Protein AF-A0A915EQR1-F1 (afdb_monomer_lite)

Structure (mmCIF, N/CA/C/O backbone):
data_AF-A0A915EQR1-F1
#
_entry.id   AF-A0A915EQR1-F1
#
loop_
_atom_site.group_PDB
_atom_site.id
_atom_site.type_symbol
_atom_site.label_atom_id
_atom_site.label_alt_id
_atom_site.label_comp_id
_atom_site.label_asym_id
_atom_site.label_entity_id
_atom_site.label_seq_id
_atom_site.pdbx_PDB_ins_code
_atom_site.Cartn_x
_atom_site.Cartn_y
_atom_site.Cartn_z
_atom_site.occupancy
_atom_site.B_iso_or_equiv
_atom_site.auth_seq_id
_atom_site.auth_comp_id
_atom_site.auth_asym_id
_atom_site.auth_atom_id
_atom_site.pdbx_PDB_model_num
ATOM 1 N N . MET A 1 1 ? -19.441 -6.360 68.455 1.00 36.41 1 MET A N 1
ATOM 2 C CA . MET A 1 1 ? -18.256 -6.987 69.074 1.00 36.41 1 MET A CA 1
ATOM 3 C C . MET A 1 1 ? -17.049 -6.578 68.261 1.00 36.41 1 MET A C 1
ATOM 5 O O . MET A 1 1 ? -16.511 -7.370 67.502 1.00 36.41 1 MET A O 1
ATOM 9 N N . ASP A 1 2 ? -16.814 -5.284 68.118 1.00 29.92 2 ASP A N 1
ATOM 10 C CA . ASP A 1 2 ? -16.492 -4.246 69.119 1.00 29.92 2 ASP A CA 1
ATOM 11 C C . ASP A 1 2 ? -14.968 -4.092 69.104 1.00 29.92 2 ASP A C 1
ATOM 13 O O . ASP A 1 2 ? -14.251 -5.058 69.333 1.00 29.92 2 ASP A O 1
ATOM 17 N N . ASP A 1 3 ? -14.439 -3.022 68.522 1.00 27.53 3 ASP A N 1
ATOM 18 C CA . ASP A 1 3 ? -14.431 -1.641 69.026 1.00 27.53 3 ASP A CA 1
ATOM 19 C C . ASP A 1 3 ? -13.160 -1.418 69.848 1.00 27.53 3 ASP A C 1
ATOM 21 O O . ASP A 1 3 ? -12.889 -2.155 70.788 1.00 27.53 3 ASP A O 1
ATOM 25 N N . PHE A 1 4 ? -12.372 -0.422 69.451 1.00 31.67 4 PHE A N 1
ATOM 26 C CA . PHE A 1 4 ? -11.750 0.516 70.381 1.00 31.67 4 PHE A CA 1
ATOM 27 C C . PHE A 1 4 ? -11.342 1.767 69.601 1.00 31.67 4 PHE A C 1
ATOM 29 O O . PHE A 1 4 ? -10.232 1.921 69.092 1.00 31.67 4 PHE A O 1
ATOM 36 N N . SER A 1 5 ? -12.319 2.665 69.514 1.00 30.44 5 SER A N 1
ATOM 37 C CA . SER A 1 5 ? -12.156 4.118 69.532 1.00 30.44 5 SER A CA 1
ATOM 38 C C . SER A 1 5 ? -11.189 4.611 70.619 1.00 30.44 5 SER A C 1
ATOM 40 O O . SER A 1 5 ? -11.134 3.977 71.666 1.00 30.44 5 SER A O 1
ATOM 42 N N . VAL A 1 6 ? -10.555 5.776 70.413 1.00 30.62 6 VAL A N 1
ATOM 43 C CA . VAL A 1 6 ? -10.638 7.025 71.229 1.00 30.62 6 VAL A CA 1
ATOM 44 C C . VAL A 1 6 ? -9.968 8.123 70.367 1.00 30.62 6 VAL A C 1
ATOM 46 O O . VAL A 1 6 ? -8.793 8.000 70.044 1.00 30.62 6 VAL A O 1
ATOM 49 N N . SER A 1 7 ? -10.673 9.055 69.713 1.00 30.97 7 SER A N 1
ATOM 50 C CA . SER A 1 7 ? -11.402 10.257 70.185 1.00 30.97 7 SER A CA 1
ATOM 51 C C . SER A 1 7 ? -10.542 11.399 70.745 1.00 30.97 7 SER A C 1
ATOM 53 O O . SER A 1 7 ? -9.904 11.261 71.781 1.00 30.97 7 SER A O 1
ATOM 55 N N . ASN A 1 8 ? -10.594 12.549 70.058 1.00 28.52 8 ASN A N 1
ATOM 56 C CA . ASN A 1 8 ? -10.973 13.888 70.565 1.00 28.52 8 ASN A CA 1
ATOM 57 C C . ASN A 1 8 ? -10.627 14.918 69.467 1.00 28.52 8 ASN A C 1
ATOM 59 O O . ASN A 1 8 ? -9.462 15.148 69.170 1.00 28.52 8 ASN A O 1
ATOM 63 N N . SER A 1 9 ? -11.583 15.352 68.638 1.00 29.75 9 SER A N 1
ATOM 64 C CA . SER A 1 9 ? -12.520 16.472 68.860 1.00 29.75 9 SER A CA 1
ATOM 65 C C . SER A 1 9 ? -11.825 17.823 69.076 1.00 29.75 9 SER A C 1
ATOM 67 O O . SER A 1 9 ? -11.125 17.974 70.067 1.00 29.75 9 SER A O 1
ATOM 69 N N . VAL A 1 10 ? -12.088 18.815 68.217 1.00 28.33 10 VAL A N 1
ATOM 70 C CA . VAL A 1 10 ? -12.973 19.965 68.507 1.00 28.33 10 VAL A CA 1
ATOM 71 C C . VAL A 1 10 ? -13.281 20.711 67.193 1.00 28.33 10 VAL A C 1
ATOM 73 O O . VAL A 1 10 ? -12.428 20.887 66.330 1.00 28.33 10 VAL A O 1
ATOM 76 N N . LEU A 1 11 ? -14.558 21.079 67.068 1.00 30.11 11 LEU A N 1
ATOM 77 C CA . LEU A 1 11 ? -15.239 21.823 66.007 1.00 30.11 11 LEU A CA 1
ATOM 78 C C . LEU A 1 11 ? -14.697 23.244 65.780 1.00 30.11 11 LEU A C 1
ATOM 80 O O . LEU A 1 11 ? -14.219 23.860 66.724 1.00 30.11 11 LEU A O 1
ATOM 84 N N . LEU A 1 12 ? -14.950 23.806 64.587 1.00 28.22 12 LEU A N 1
ATOM 85 C CA . LEU A 1 12 ? -15.727 25.052 64.417 1.00 28.22 12 LEU A CA 1
ATOM 86 C C . LEU A 1 12 ? -15.996 25.363 62.926 1.00 28.22 12 LEU A C 1
ATOM 88 O O . LEU A 1 12 ? -15.103 25.691 62.157 1.00 28.22 12 LEU A O 1
ATOM 92 N N . SER A 1 13 ? -17.274 25.216 62.565 1.00 29.47 13 SER A N 1
ATOM 93 C CA . SER A 1 13 ? -18.107 26.033 61.662 1.00 29.47 13 SER A CA 1
ATOM 94 C C . SER A 1 13 ? -17.469 27.013 60.654 1.00 29.47 13 SER A C 1
ATOM 96 O O . SER A 1 13 ? -16.813 27.972 61.057 1.00 29.47 13 SER A O 1
ATOM 98 N N . SER A 1 14 ? -17.895 26.924 59.385 1.00 29.73 14 SER A N 1
ATOM 99 C CA . SER A 1 14 ? -18.797 27.903 58.722 1.00 29.73 14 SER A CA 1
ATOM 100 C C . SER A 1 14 ? -18.560 28.014 57.208 1.00 29.73 14 SER A C 1
ATOM 102 O O . SER A 1 14 ? -17.453 28.284 56.764 1.00 29.73 14 SER A O 1
ATOM 104 N N . ASN A 1 15 ? -19.652 27.836 56.455 1.00 31.42 15 ASN A N 1
ATOM 105 C CA . ASN A 1 15 ? -20.057 28.489 55.200 1.00 31.42 15 ASN A CA 1
ATOM 106 C C . ASN A 1 15 ? -18.996 29.201 54.336 1.00 31.42 15 ASN A C 1
ATOM 108 O O . ASN A 1 15 ? -18.436 30.211 54.750 1.00 31.42 15 ASN A O 1
ATOM 112 N N . ASN A 1 16 ? -18.926 28.833 53.050 1.00 32.88 16 ASN A N 1
ATOM 113 C CA . ASN A 1 16 ? -19.427 29.724 51.991 1.00 32.88 16 ASN A CA 1
ATOM 114 C C . ASN A 1 16 ? -19.437 29.057 50.608 1.00 32.88 16 ASN A C 1
ATOM 116 O O . ASN A 1 16 ? -18.402 28.706 50.049 1.00 32.88 16 ASN A O 1
ATOM 120 N N . SER A 1 17 ? -20.636 28.971 50.031 1.00 36.03 17 SER A N 1
ATOM 121 C CA . SER A 1 17 ? -20.846 28.932 48.589 1.00 36.03 17 SER A CA 1
ATOM 122 C C . SER A 1 17 ? -20.604 30.326 48.007 1.00 36.03 17 SER A C 1
ATOM 124 O O . SER A 1 17 ? -21.297 31.268 48.388 1.00 36.03 17 SER A O 1
ATOM 126 N N . LEU A 1 18 ? -19.691 30.455 47.051 1.00 33.12 18 LEU A N 1
ATOM 127 C CA . LEU A 1 18 ? -19.602 31.597 46.135 1.00 33.12 18 LEU A CA 1
ATOM 128 C C . LEU A 1 18 ? -19.255 31.001 44.763 1.00 33.12 18 LEU A C 1
ATOM 130 O O . LEU A 1 18 ? -18.175 30.453 44.577 1.00 33.12 18 LEU A O 1
ATOM 134 N N . ASN A 1 19 ? -20.227 30.831 43.863 1.00 33.69 19 ASN A N 1
ATOM 135 C CA . ASN A 1 19 ? -20.593 31.837 42.862 1.00 33.69 19 ASN A CA 1
ATOM 136 C C . ASN A 1 19 ? -19.385 32.653 42.398 1.00 33.69 19 ASN A C 1
ATOM 138 O O . ASN A 1 19 ? -19.058 33.659 43.013 1.00 33.69 19 ASN A O 1
ATOM 142 N N . ASN A 1 20 ? -18.799 32.264 41.268 1.00 34.31 20 ASN A N 1
ATOM 143 C CA . ASN A 1 20 ? -18.138 33.218 40.389 1.00 34.31 20 ASN A CA 1
ATOM 144 C C . ASN A 1 20 ? -18.746 33.084 38.997 1.00 34.31 20 ASN A C 1
ATOM 146 O O . ASN A 1 20 ? -18.359 32.251 38.181 1.00 34.31 20 ASN A O 1
ATOM 150 N N . SER A 1 21 ? -19.756 33.925 38.782 1.00 36.41 21 SER A N 1
ATOM 151 C CA . SER A 1 21 ? -20.166 34.405 37.475 1.00 36.41 21 SER A CA 1
ATOM 152 C C . SER A 1 21 ? -18.936 34.872 36.707 1.00 36.41 21 SER A C 1
ATOM 154 O O . SER A 1 21 ? -18.170 35.707 37.194 1.00 36.41 21 SER A O 1
ATOM 156 N N . VAL A 1 22 ? -18.762 34.342 35.505 1.00 36.16 22 VAL A N 1
ATOM 157 C CA . VAL A 1 22 ? -17.751 34.806 34.562 1.00 36.16 22 VAL A CA 1
ATOM 158 C C . VAL A 1 22 ? -18.099 36.250 34.193 1.00 36.16 22 VAL A C 1
ATOM 160 O O . VAL A 1 22 ? -19.066 36.498 33.478 1.00 36.16 22 VAL A O 1
ATOM 163 N N . ASN A 1 23 ? -17.341 37.212 34.723 1.00 34.00 23 ASN A N 1
ATOM 164 C CA . ASN A 1 23 ? -17.371 38.593 34.255 1.00 34.00 23 ASN A CA 1
ATOM 165 C C . ASN A 1 23 ? -16.789 38.618 32.836 1.00 34.00 23 ASN A C 1
ATOM 167 O O . ASN A 1 23 ? -15.584 38.474 32.644 1.00 34.00 23 ASN A O 1
ATOM 171 N N . SER A 1 24 ? -17.654 38.790 31.840 1.00 47.22 24 SER A N 1
ATOM 172 C CA . SER A 1 24 ? -17.317 38.858 30.415 1.00 47.22 24 SER A CA 1
ATOM 173 C C . SER A 1 24 ? -16.862 40.255 29.970 1.00 47.22 24 SER A C 1
ATOM 175 O O . SER A 1 24 ? -17.250 40.728 28.902 1.00 47.22 24 SER A O 1
ATOM 177 N N . SER A 1 25 ? -16.071 40.963 30.772 1.00 46.84 25 SER A N 1
ATOM 178 C CA . SER A 1 25 ? -15.564 42.281 30.383 1.00 46.84 25 SER A CA 1
ATOM 179 C C . SER A 1 25 ? -14.252 42.586 31.092 1.00 46.84 25 SER A C 1
ATOM 181 O O . SER A 1 25 ? -14.231 42.599 32.320 1.00 46.84 25 SER A O 1
ATOM 183 N N . LEU A 1 26 ? -13.219 42.892 30.294 1.00 44.31 26 LEU A N 1
ATOM 184 C CA . LEU A 1 26 ? -11.818 43.190 30.645 1.00 44.31 26 LEU A CA 1
ATOM 185 C C . LEU A 1 26 ? -10.857 41.989 30.615 1.00 44.31 26 LEU A C 1
ATOM 187 O O . LEU A 1 26 ? -10.116 41.737 31.558 1.00 44.31 26 LEU A O 1
ATOM 191 N N . LEU A 1 27 ? -10.786 41.315 29.468 1.00 44.03 27 LEU A N 1
ATOM 192 C CA . LEU A 1 27 ? -9.489 40.875 28.956 1.00 44.03 27 LEU A CA 1
ATOM 193 C C . LEU A 1 27 ? -9.055 41.949 27.959 1.00 44.03 27 LEU A C 1
ATOM 195 O O . LEU A 1 27 ? -9.617 42.046 26.870 1.00 44.03 27 LEU A O 1
ATOM 199 N N . ALA A 1 28 ? -8.130 42.819 28.370 1.00 47.94 28 ALA A N 1
ATOM 200 C CA . ALA A 1 28 ? -7.379 43.618 27.411 1.00 47.94 28 ALA A CA 1
ATOM 201 C C . ALA A 1 28 ? -6.754 42.632 26.419 1.00 47.94 28 ALA A C 1
ATOM 203 O O . ALA A 1 28 ? -6.163 41.639 26.851 1.00 47.94 28 ALA A O 1
ATOM 204 N N . SER A 1 29 ? -6.982 42.842 25.125 1.00 55.53 29 SER A N 1
ATOM 205 C CA . SER A 1 29 ? -6.511 41.916 24.111 1.00 55.53 29 SER A CA 1
ATOM 206 C C . SER A 1 29 ? -4.986 41.879 24.174 1.00 55.53 29 SER A C 1
ATOM 208 O O . SER A 1 29 ? -4.311 42.908 24.112 1.00 55.53 29 SER A O 1
ATOM 210 N N . ASP A 1 30 ? -4.445 40.699 24.467 1.00 66.00 30 ASP A N 1
ATOM 211 C CA . ASP A 1 30 ? -3.006 40.508 24.522 1.00 66.00 30 ASP A CA 1
ATOM 212 C C . ASP A 1 30 ? -2.496 40.661 23.081 1.00 66.00 30 ASP A C 1
ATOM 214 O O . ASP A 1 30 ? -2.891 39.871 22.218 1.00 66.00 30 ASP A O 1
ATOM 218 N N . PRO A 1 31 ? -1.649 41.661 22.780 1.00 58.91 31 PRO A N 1
ATOM 219 C CA . PRO A 1 31 ? -1.183 41.907 21.421 1.00 58.91 31 PRO A CA 1
ATOM 220 C C . PRO A 1 31 ? -0.419 40.710 20.838 1.00 58.91 31 PRO A C 1
ATOM 222 O O . PRO A 1 31 ? -0.330 40.586 19.619 1.00 58.91 31 PRO A O 1
ATOM 225 N N . VAL A 1 32 ? 0.092 39.798 21.674 1.00 55.47 32 VAL A N 1
ATOM 226 C CA . VAL A 1 32 ? 0.673 38.524 21.233 1.00 55.47 32 VAL A CA 1
ATOM 227 C C . VAL A 1 32 ? -0.419 37.542 20.802 1.00 55.47 32 VAL A C 1
ATOM 229 O O . VAL A 1 32 ? -0.272 36.879 19.778 1.00 55.47 32 VAL A O 1
ATOM 232 N N . VAL A 1 33 ? -1.537 37.473 21.530 1.00 55.28 33 VAL A N 1
ATOM 233 C CA . VAL A 1 33 ? -2.691 36.627 21.178 1.00 55.28 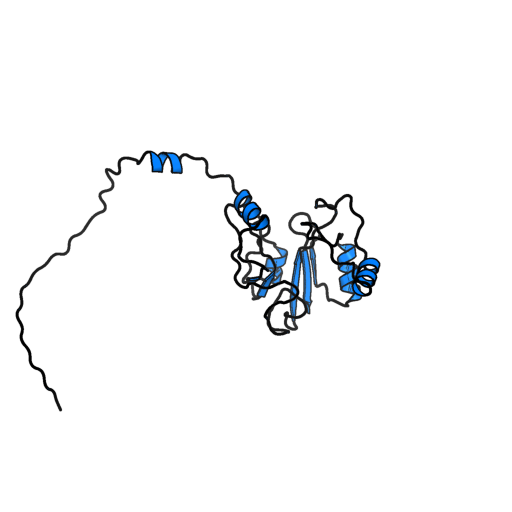33 VAL A CA 1
ATOM 234 C C . VAL A 1 33 ? -3.377 37.147 19.917 1.00 55.28 33 VAL A C 1
ATOM 236 O O . VAL A 1 33 ? -3.685 36.354 19.031 1.00 55.28 33 VAL A O 1
ATOM 239 N N . ASP A 1 34 ? -3.539 38.462 19.782 1.00 57.03 34 ASP A N 1
ATOM 240 C CA . ASP A 1 34 ? -4.095 39.087 18.578 1.00 57.03 34 ASP A CA 1
ATOM 241 C C . ASP A 1 34 ? -3.177 38.888 17.363 1.00 57.03 34 ASP A C 1
ATOM 243 O O . ASP A 1 34 ? -3.656 38.633 16.258 1.00 57.03 34 ASP A O 1
ATOM 247 N N . LEU A 1 35 ? -1.852 38.936 17.548 1.00 52.44 35 LEU A N 1
ATOM 248 C CA . LEU A 1 35 ? -0.888 38.646 16.485 1.00 52.44 35 LEU A CA 1
ATOM 249 C C . LEU A 1 35 ? -0.943 37.170 16.060 1.00 52.44 35 LEU A C 1
ATOM 251 O O . LEU A 1 35 ? -0.984 36.882 14.868 1.00 52.44 35 LEU A O 1
ATOM 255 N N . ILE A 1 36 ? -1.025 36.232 17.007 1.00 54.81 36 ILE A N 1
ATOM 256 C CA . ILE A 1 36 ? -1.171 34.796 16.711 1.00 54.81 36 ILE A CA 1
ATOM 257 C C . ILE A 1 36 ? -2.505 34.519 15.999 1.00 54.81 36 ILE A C 1
ATOM 259 O O . ILE A 1 36 ? -2.533 33.786 15.012 1.00 54.81 36 ILE A O 1
ATOM 263 N N . MET A 1 37 ? -3.601 35.140 16.439 1.00 54.66 37 MET A N 1
ATOM 264 C CA . MET A 1 37 ? -4.936 34.969 15.847 1.00 54.66 37 MET A CA 1
ATOM 265 C C . MET A 1 37 ? -5.123 35.712 14.512 1.00 54.66 37 MET A C 1
ATOM 267 O O . MET A 1 37 ? -6.022 35.357 13.751 1.00 54.66 37 MET A O 1
ATOM 271 N N . SER A 1 38 ? -4.293 36.720 14.215 1.00 52.22 38 SER A N 1
ATOM 272 C CA . SER A 1 38 ? -4.314 37.476 12.950 1.00 52.22 38 SER A CA 1
ATOM 273 C C . SER A 1 38 ? -3.362 36.935 11.885 1.00 52.22 38 SER A C 1
ATOM 275 O O . SER A 1 38 ? -3.491 37.309 10.716 1.00 52.22 38 SER A O 1
ATOM 277 N N . THR A 1 39 ? -2.444 36.026 12.237 1.00 51.38 39 THR A N 1
ATOM 278 C CA . THR A 1 39 ? -1.711 35.271 11.215 1.00 51.38 39 THR A CA 1
ATOM 279 C C . THR A 1 39 ? -2.696 34.413 10.413 1.00 51.38 39 THR A C 1
ATOM 281 O O . THR A 1 39 ? -3.486 33.674 11.009 1.00 51.38 39 THR A O 1
ATOM 284 N N . PRO A 1 40 ? -2.696 34.488 9.067 1.00 57.66 40 PRO A N 1
ATOM 285 C CA . PRO A 1 40 ? -3.494 33.580 8.260 1.00 57.66 40 PRO A CA 1
ATOM 286 C C . PRO A 1 40 ? -3.106 32.155 8.637 1.00 57.66 40 PRO A C 1
ATOM 288 O O . PRO A 1 40 ? -1.935 31.786 8.522 1.00 57.66 40 PRO A O 1
ATOM 291 N N . LYS A 1 41 ? -4.075 31.357 9.102 1.00 57.66 41 LYS A N 1
ATOM 292 C CA . LYS A 1 41 ? -3.836 29.926 9.268 1.00 57.66 41 LYS A CA 1
ATOM 293 C C . LYS A 1 41 ? -3.339 29.409 7.916 1.00 57.66 41 LYS A C 1
ATOM 295 O O . LYS A 1 41 ? -3.986 29.701 6.907 1.00 57.66 41 LYS A O 1
ATOM 300 N N . PRO A 1 42 ? -2.198 28.709 7.861 1.00 63.72 42 PRO A N 1
ATOM 301 C CA . PRO A 1 42 ? -1.750 28.103 6.616 1.00 63.72 42 PRO A CA 1
ATOM 302 C C . PRO A 1 42 ? -2.895 27.283 6.008 1.00 63.72 42 PRO A C 1
ATOM 304 O O . PRO A 1 42 ? -3.613 26.576 6.719 1.00 63.72 42 PRO A O 1
ATOM 307 N N . ASN A 1 43 ? -3.099 27.429 4.698 1.00 78.44 43 ASN A N 1
ATOM 308 C CA . ASN A 1 43 ? -4.104 26.673 3.957 1.00 78.44 43 ASN A CA 1
ATOM 309 C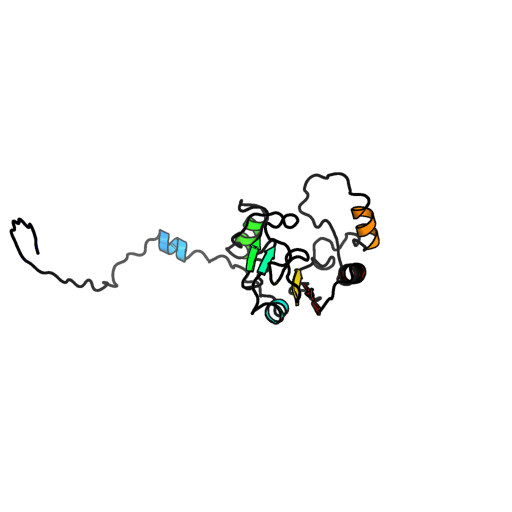 C . ASN A 1 43 ? -3.651 25.213 3.865 1.00 78.44 43 ASN A C 1
ATOM 311 O O . ASN A 1 43 ? -2.984 24.822 2.909 1.00 78.44 43 ASN A O 1
ATOM 315 N N . TYR A 1 44 ? -3.977 24.423 4.882 1.00 84.88 44 TYR A N 1
ATOM 316 C CA . TYR A 1 44 ? -3.730 22.990 4.876 1.00 84.88 44 TYR A CA 1
ATOM 317 C C . TYR A 1 44 ? -4.668 22.286 3.893 1.00 84.88 44 TYR A C 1
ATOM 319 O O . TYR A 1 44 ? -5.859 22.592 3.815 1.00 84.88 44 TYR A O 1
ATOM 327 N N . ILE A 1 45 ? -4.124 21.323 3.156 1.00 85.31 45 ILE A N 1
ATOM 328 C CA . ILE A 1 45 ? -4.876 20.461 2.250 1.00 85.31 45 ILE A CA 1
ATOM 329 C C . ILE A 1 45 ? -5.524 19.350 3.074 1.00 85.31 45 ILE A C 1
ATOM 331 O O . ILE A 1 45 ? -4.856 18.666 3.848 1.00 85.31 45 ILE A O 1
ATOM 335 N N . ILE A 1 46 ? -6.826 19.153 2.876 1.00 86.06 46 ILE A N 1
ATOM 336 C CA . ILE A 1 46 ? -7.558 17.994 3.389 1.00 86.06 46 ILE A CA 1
ATOM 337 C C . ILE A 1 46 ? -7.751 17.035 2.217 1.00 86.06 46 ILE A C 1
ATOM 339 O O . ILE A 1 46 ? -8.404 17.378 1.232 1.00 86.06 46 ILE A O 1
ATOM 343 N N . TYR A 1 47 ? -7.162 15.846 2.316 1.00 88.31 47 TYR A N 1
ATOM 344 C CA . TYR A 1 47 ? -7.283 14.805 1.300 1.00 88.31 47 TYR A CA 1
ATOM 345 C C . TYR A 1 47 ? -8.525 13.950 1.547 1.00 88.31 47 TYR A C 1
ATOM 347 O O . TYR A 1 47 ? -8.841 13.619 2.689 1.00 88.31 47 TYR A O 1
ATOM 355 N N . ASN A 1 48 ? -9.212 13.571 0.469 1.00 90.44 48 ASN A N 1
ATOM 356 C CA . ASN A 1 48 ? -10.363 12.674 0.546 1.00 90.44 48 ASN A CA 1
ATOM 357 C C . ASN A 1 48 ? -9.930 11.244 0.903 1.00 90.44 48 ASN A C 1
ATOM 359 O O . ASN A 1 48 ? -8.839 10.795 0.539 1.00 90.44 48 ASN A O 1
ATOM 363 N N . GLU A 1 49 ? -10.818 10.513 1.569 1.00 92.88 49 GLU A N 1
ATOM 364 C CA . GLU A 1 49 ? -10.650 9.090 1.871 1.00 92.88 49 GLU A CA 1
ATOM 365 C C . GLU A 1 49 ? -11.095 8.213 0.685 1.00 92.88 49 GLU A C 1
ATOM 367 O O . GLU A 1 49 ? -11.805 8.661 -0.222 1.00 92.88 49 GLU A O 1
ATOM 372 N N . SER A 1 50 ? -10.621 6.962 0.634 1.00 92.31 50 SER A N 1
ATOM 373 C CA . SER A 1 50 ? -10.932 6.054 -0.479 1.00 92.31 50 SER A CA 1
ATOM 374 C C . SER A 1 50 ? -12.353 5.512 -0.349 1.00 92.31 50 SER A C 1
ATOM 376 O O . SER A 1 50 ? -12.633 4.708 0.537 1.00 92.31 50 SER A O 1
ATOM 378 N N . LYS A 1 51 ? -13.237 5.857 -1.291 1.00 93.38 51 LYS A N 1
ATOM 379 C CA . LYS A 1 51 ? -14.589 5.272 -1.351 1.00 93.38 51 LYS A CA 1
ATOM 380 C C . LYS A 1 51 ? -14.554 3.748 -1.467 1.00 93.38 51 LYS A C 1
ATOM 382 O O . LYS A 1 51 ? -15.376 3.083 -0.846 1.00 93.38 51 LYS A O 1
ATOM 387 N N . LEU A 1 52 ? -13.616 3.206 -2.247 1.00 93.69 52 LEU A N 1
ATOM 388 C CA . LEU A 1 52 ? -13.470 1.762 -2.404 1.00 93.69 52 LEU A CA 1
ATOM 389 C C . LEU A 1 52 ? -12.997 1.101 -1.103 1.00 93.69 52 LEU A C 1
ATOM 391 O O . LEU A 1 52 ? -13.507 0.041 -0.748 1.00 93.69 52 LEU A O 1
ATOM 395 N N . ALA A 1 53 ? -12.069 1.726 -0.370 1.00 93.62 53 ALA A N 1
ATOM 396 C CA . ALA A 1 53 ? -11.641 1.194 0.921 1.00 93.62 53 ALA A CA 1
ATOM 397 C C . ALA A 1 53 ? -12.808 1.163 1.919 1.00 93.62 53 ALA A C 1
ATOM 399 O O . ALA A 1 53 ? -13.048 0.121 2.519 1.00 93.62 53 ALA A O 1
ATOM 400 N N . HIS A 1 54 ? -13.604 2.234 2.012 1.00 95.19 54 HIS A N 1
ATOM 401 C CA . HIS A 1 54 ? -14.800 2.254 2.865 1.00 95.19 54 HIS A CA 1
ATOM 402 C C . HIS A 1 54 ? -15.813 1.164 2.494 1.00 95.19 54 HIS A C 1
ATOM 404 O O . HIS A 1 54 ? -16.313 0.447 3.359 1.00 95.19 54 HIS A O 1
ATOM 410 N N . GLN A 1 55 ? -16.062 0.961 1.194 1.00 95.06 55 GLN A N 1
ATOM 411 C CA . GLN A 1 55 ? -16.964 -0.093 0.714 1.00 95.06 55 GLN A CA 1
ATOM 412 C C . GLN A 1 55 ? -16.551 -1.499 1.168 1.00 95.06 55 GLN A C 1
ATOM 414 O O . GLN A 1 55 ? -17.419 -2.350 1.363 1.00 95.06 55 GLN A O 1
ATOM 419 N N . LEU A 1 56 ? -15.249 -1.753 1.300 1.00 94.56 56 LEU A N 1
ATOM 420 C CA . LEU A 1 56 ? -14.715 -3.079 1.598 1.00 94.56 56 LEU A CA 1
ATOM 421 C C . LEU A 1 56 ? -14.374 -3.275 3.083 1.00 94.56 56 LEU A C 1
ATOM 423 O O . LEU A 1 56 ? -14.481 -4.398 3.574 1.00 94.56 56 LEU A O 1
ATOM 427 N N . LEU A 1 57 ? -13.957 -2.218 3.790 1.00 95.75 57 LEU A N 1
ATOM 428 C CA . LEU A 1 57 ? -13.201 -2.337 5.043 1.00 95.75 57 LEU A CA 1
ATOM 429 C C . LEU A 1 57 ? -13.842 -1.654 6.264 1.00 95.75 57 LEU A C 1
ATOM 431 O O . LEU A 1 57 ? -13.388 -1.916 7.373 1.00 95.75 57 LEU A O 1
ATOM 435 N N . ASP A 1 58 ? -14.902 -0.846 6.117 1.00 95.31 58 ASP A N 1
ATOM 436 C CA . ASP A 1 58 ? -15.477 -0.044 7.225 1.00 95.31 58 ASP A CA 1
ATOM 437 C C . ASP A 1 58 ? -15.881 -0.854 8.467 1.00 95.31 58 ASP A C 1
ATOM 439 O O . ASP A 1 58 ? -15.827 -0.360 9.591 1.00 95.31 58 ASP A O 1
ATOM 443 N N . ASN A 1 59 ? -16.291 -2.108 8.272 1.00 93.81 59 ASN A N 1
ATOM 444 C CA . ASN A 1 59 ? -16.750 -2.985 9.353 1.00 93.81 59 ASN A CA 1
ATOM 445 C C . ASN A 1 59 ? -15.669 -3.964 9.838 1.00 93.81 59 ASN A C 1
ATOM 447 O O . ASN A 1 59 ? -15.982 -4.912 10.560 1.00 93.81 59 ASN A O 1
ATOM 451 N N . LEU A 1 60 ? -14.421 -3.774 9.409 1.00 94.31 60 LEU A N 1
ATOM 452 C CA . LEU A 1 60 ? -13.291 -4.646 9.710 1.00 94.31 60 LEU A CA 1
ATOM 453 C C . LEU A 1 60 ? -12.259 -3.931 10.583 1.00 94.31 60 LEU A C 1
ATOM 455 O O . LEU A 1 60 ? -12.289 -2.714 10.766 1.00 94.31 60 LEU A O 1
ATOM 459 N N . THR A 1 61 ? -11.321 -4.710 11.116 1.00 92.44 61 THR A N 1
ATOM 460 C CA . THR A 1 61 ? -10.175 -4.193 11.866 1.00 92.44 61 THR A CA 1
ATOM 461 C C . THR A 1 61 ? -8.875 -4.701 11.270 1.00 92.44 61 THR A C 1
ATOM 463 O O . THR A 1 61 ? -8.766 -5.856 10.861 1.00 92.44 61 THR A O 1
ATOM 466 N N . GLY A 1 62 ? -7.864 -3.848 11.212 1.00 93.12 62 GLY A N 1
ATOM 467 C CA . GLY A 1 62 ? -6.607 -4.241 10.598 1.00 93.12 62 GLY A CA 1
ATOM 468 C C . GLY A 1 62 ? -5.456 -3.356 11.008 1.00 93.12 62 GLY A C 1
ATOM 469 O O . GLY A 1 62 ? -5.472 -2.697 12.051 1.00 93.12 62 GLY A O 1
ATOM 470 N N . ILE A 1 63 ? -4.436 -3.378 10.172 1.00 93.94 63 ILE A N 1
ATOM 471 C CA . ILE A 1 63 ? -3.298 -2.476 10.284 1.00 93.94 63 ILE A CA 1
ATOM 472 C C . ILE A 1 63 ? -3.302 -1.557 9.057 1.00 93.94 63 ILE A C 1
ATOM 474 O O . ILE A 1 63 ? -4.116 -1.743 8.166 1.00 93.94 63 ILE A O 1
ATOM 478 N N . GLU A 1 64 ? -2.468 -0.533 9.022 1.00 94.44 64 GLU A N 1
ATOM 479 C CA . GLU A 1 64 ? -2.190 0.259 7.820 1.00 94.44 64 GLU A CA 1
ATOM 480 C C . GLU A 1 64 ? -0.679 0.447 7.797 1.00 94.44 64 GLU A C 1
ATOM 482 O O . GLU A 1 64 ? -0.117 1.005 8.742 1.00 94.44 64 GLU A O 1
ATOM 487 N N . ILE A 1 65 ? 0.007 -0.082 6.784 1.00 93.12 65 ILE A N 1
ATOM 488 C CA . ILE A 1 65 ? 1.468 0.036 6.712 1.00 93.12 65 ILE A CA 1
ATOM 489 C C . ILE A 1 65 ? 1.837 1.372 6.059 1.00 93.12 65 ILE A C 1
ATOM 491 O O . ILE A 1 65 ? 1.547 1.602 4.887 1.00 93.12 65 ILE A O 1
ATOM 495 N N . GLY A 1 66 ? 2.533 2.233 6.804 1.00 91.69 66 GLY A N 1
ATOM 496 C CA . GLY A 1 66 ? 3.004 3.529 6.318 1.00 91.69 66 GLY A CA 1
ATOM 497 C C . GLY A 1 66 ? 1.879 4.545 6.123 1.00 91.69 66 GLY A C 1
ATOM 498 O O . GLY A 1 66 ? 1.863 5.257 5.114 1.00 91.69 66 GLY A O 1
ATOM 499 N N . ALA A 1 67 ? 0.936 4.618 7.070 1.00 93.25 67 ALA A N 1
ATOM 500 C CA . ALA A 1 67 ? -0.181 5.550 6.988 1.00 93.25 67 ALA A CA 1
ATOM 501 C C . ALA A 1 67 ? 0.301 6.996 6.818 1.00 93.25 67 ALA A C 1
ATOM 503 O O . ALA A 1 67 ? 1.257 7.443 7.457 1.00 93.25 67 ALA A O 1
ATOM 504 N N . SER A 1 68 ? -0.407 7.767 5.992 1.00 90.94 68 SER A N 1
ATOM 505 C CA . SER A 1 68 ? -0.053 9.161 5.713 1.00 90.94 68 SER A CA 1
ATOM 506 C C . SER A 1 68 ? -1.262 10.086 5.757 1.00 90.94 68 SER A C 1
ATOM 508 O O . SER A 1 68 ? -2.342 9.766 5.260 1.00 90.94 68 SER A O 1
ATOM 510 N N . SER A 1 69 ? -1.083 11.288 6.310 1.00 91.12 69 SER A N 1
ATOM 511 C CA . SER A 1 69 ? -2.099 12.343 6.259 1.00 91.12 69 SER A CA 1
ATOM 512 C C . SER A 1 69 ? -2.318 12.874 4.839 1.00 91.12 69 SER A C 1
ATOM 514 O O . SER A 1 69 ? -3.357 13.472 4.573 1.00 91.12 69 SER A O 1
ATOM 516 N N . HIS A 1 70 ? -1.382 12.616 3.914 1.00 87.50 70 HIS A N 1
ATOM 517 C CA . HIS A 1 70 ? -1.526 12.924 2.484 1.00 87.50 70 HIS A CA 1
ATOM 518 C C . HIS A 1 70 ? -2.435 11.946 1.745 1.00 87.50 70 HIS A C 1
ATOM 520 O O . HIS A 1 70 ? -2.870 12.227 0.635 1.00 87.50 70 HIS A O 1
ATOM 526 N N . ASN A 1 71 ? -2.702 10.782 2.334 1.00 88.75 71 ASN A N 1
ATOM 527 C CA . ASN A 1 71 ? -3.483 9.734 1.698 1.00 88.75 71 ASN A CA 1
ATOM 528 C C . ASN A 1 71 ? -4.311 8.955 2.737 1.00 88.75 71 ASN A C 1
ATOM 530 O O . ASN A 1 71 ? -4.168 7.742 2.835 1.00 88.75 71 ASN A O 1
ATOM 534 N N . PRO A 1 72 ? -5.178 9.619 3.522 1.00 91.75 72 PRO A N 1
ATOM 535 C CA . PRO A 1 72 ? -5.865 8.965 4.630 1.00 91.75 72 PRO A CA 1
ATOM 536 C C . PRO A 1 72 ? -6.886 7.934 4.130 1.00 91.75 72 PRO A C 1
ATOM 538 O O . PRO A 1 72 ? -7.566 8.172 3.128 1.00 91.75 72 PRO A O 1
ATOM 541 N N . PHE A 1 73 ? -7.025 6.812 4.839 1.00 92.75 73 PHE A N 1
ATOM 542 C CA . PHE A 1 73 ? -8.141 5.881 4.635 1.00 92.75 73 PHE A CA 1
ATOM 543 C C . PHE A 1 73 ? -9.302 6.076 5.609 1.00 92.75 73 PHE A C 1
ATOM 545 O O . PHE A 1 73 ? -10.418 5.723 5.260 1.00 92.75 73 PHE A O 1
ATOM 552 N N . GLY A 1 74 ? -9.053 6.608 6.810 1.00 92.81 74 GLY A N 1
ATOM 553 C CA . GLY A 1 74 ? -10.112 6.810 7.811 1.00 92.81 74 GLY A CA 1
ATOM 554 C C . GLY A 1 74 ? -10.658 5.522 8.432 1.00 92.81 74 GLY A C 1
ATOM 555 O O . GLY A 1 74 ? -11.709 5.542 9.065 1.00 92.81 74 GLY A O 1
ATOM 556 N N . LEU A 1 75 ? -9.960 4.400 8.249 1.00 94.25 75 LEU A N 1
ATOM 557 C CA . LEU A 1 75 ? -10.398 3.081 8.697 1.00 94.25 75 LEU A CA 1
ATOM 558 C C . LEU A 1 75 ? -9.998 2.803 10.148 1.00 94.25 75 LEU A C 1
ATOM 560 O O . LEU A 1 75 ? -9.108 3.441 10.713 1.00 94.25 75 LEU A O 1
ATOM 564 N N . ASN A 1 76 ? -10.634 1.792 10.741 1.00 95.00 76 ASN A N 1
ATOM 565 C CA . ASN A 1 76 ? -10.243 1.256 12.041 1.00 95.00 76 ASN A CA 1
ATOM 566 C C . ASN A 1 76 ? -8.982 0.383 11.898 1.00 95.00 76 ASN A C 1
ATOM 568 O O . ASN A 1 76 ? -9.059 -0.848 11.796 1.00 95.00 76 ASN A O 1
ATOM 572 N N . ALA A 1 77 ? -7.830 1.049 11.823 1.00 95.00 77 ALA A N 1
ATOM 573 C CA . ALA A 1 77 ? -6.525 0.451 11.572 1.00 95.00 77 ALA A CA 1
ATOM 574 C C . ALA A 1 77 ? -5.487 0.924 12.596 1.00 95.00 77 ALA A C 1
ATOM 576 O O . ALA A 1 77 ? -5.484 2.092 12.986 1.00 95.00 77 ALA A O 1
ATOM 577 N N . LEU A 1 78 ? -4.567 0.040 12.985 1.00 95.06 78 LEU A N 1
ATOM 578 C CA . LEU A 1 78 ? -3.334 0.441 13.671 1.00 95.06 78 LEU A CA 1
ATOM 579 C C . LEU A 1 78 ? -2.270 0.821 12.639 1.00 95.06 78 LEU A C 1
ATOM 581 O O . LEU A 1 78 ? -1.940 0.004 11.778 1.00 95.06 78 LEU A O 1
ATOM 585 N N . ASN A 1 79 ? -1.681 2.012 12.752 1.00 95.69 79 ASN A N 1
ATOM 586 C CA . ASN A 1 79 ? -0.606 2.408 11.843 1.00 95.69 79 ASN A CA 1
ATOM 587 C C . ASN A 1 79 ? 0.710 1.703 12.207 1.00 95.69 79 ASN A C 1
ATOM 589 O O . ASN A 1 79 ? 1.196 1.818 13.340 1.00 95.69 79 ASN A O 1
ATOM 593 N N . VAL A 1 80 ? 1.305 1.020 11.230 1.00 95.12 80 VAL A N 1
ATOM 594 C CA . VAL A 1 80 ? 2.607 0.360 11.340 1.00 95.12 80 VAL A CA 1
ATOM 595 C C . VAL A 1 80 ? 3.620 1.102 10.480 1.00 95.12 80 VAL A C 1
ATOM 597 O O . VAL A 1 80 ? 3.466 1.185 9.265 1.00 95.12 80 VAL A O 1
ATOM 600 N N . ASP A 1 81 ? 4.689 1.597 11.093 1.00 94.06 81 ASP A N 1
ATOM 601 C CA . ASP A 1 81 ? 5.778 2.278 10.387 1.00 94.06 81 ASP A CA 1
ATOM 602 C C . ASP A 1 81 ? 7.129 1.815 10.949 1.00 94.06 81 ASP A C 1
ATOM 604 O O . ASP A 1 81 ? 7.229 1.383 12.098 1.00 94.06 81 ASP A O 1
ATOM 608 N N . TYR A 1 82 ? 8.190 1.898 10.152 1.00 90.88 82 TYR A N 1
ATOM 609 C CA . TYR A 1 82 ? 9.524 1.462 10.556 1.00 90.88 82 TYR A CA 1
ATOM 610 C C . TYR A 1 82 ? 10.169 2.406 11.579 1.00 90.88 82 TYR A C 1
ATOM 612 O O . TYR A 1 82 ? 11.148 2.021 12.218 1.00 90.88 82 TYR A O 1
ATOM 620 N N . THR A 1 83 ? 9.651 3.631 11.738 1.00 90.06 83 THR A N 1
ATOM 621 C CA . THR A 1 83 ? 10.178 4.604 12.701 1.00 90.06 83 THR A CA 1
ATOM 622 C C . THR A 1 83 ? 9.136 5.597 13.225 1.00 90.06 83 THR A C 1
ATOM 624 O O . THR A 1 83 ? 8.323 6.160 12.487 1.00 90.06 83 THR A O 1
ATOM 627 N N . GLU A 1 84 ? 9.214 5.900 14.520 1.00 90.56 84 GLU A N 1
ATOM 628 C CA . GLU A 1 84 ? 8.499 7.027 15.126 1.00 90.56 84 GLU A CA 1
ATOM 629 C C . GLU A 1 84 ? 9.277 8.351 15.047 1.00 90.56 84 GLU A C 1
ATOM 631 O O . GLU A 1 84 ? 8.682 9.407 15.253 1.00 90.56 84 GLU A O 1
ATOM 636 N N . GLU A 1 85 ? 10.542 8.325 14.623 1.00 90.00 85 GLU A N 1
ATOM 637 C CA . GLU A 1 85 ? 11.392 9.514 14.506 1.00 90.00 85 GLU A CA 1
ATOM 638 C C . GLU A 1 85 ? 10.927 10.467 13.398 1.00 90.00 85 GLU A C 1
ATOM 640 O O . GLU A 1 85 ? 10.331 10.055 12.391 1.00 90.00 85 GLU A O 1
ATOM 645 N N . ASP A 1 86 ? 11.228 11.753 13.578 1.00 86.50 86 ASP A N 1
ATOM 646 C CA . ASP A 1 86 ? 10.987 12.778 12.571 1.00 86.50 86 ASP A CA 1
ATOM 647 C C . ASP A 1 86 ? 11.860 12.537 11.341 1.00 86.50 86 ASP A C 1
ATOM 649 O O . ASP A 1 86 ? 13.077 12.373 11.412 1.00 86.50 86 ASP A O 1
ATOM 653 N N . ASN A 1 87 ? 11.222 12.537 10.176 1.00 87.31 87 ASN A N 1
ATOM 654 C CA . ASN A 1 87 ? 11.886 12.343 8.899 1.00 87.31 87 ASN A CA 1
ATOM 655 C C . ASN A 1 87 ? 11.266 13.255 7.835 1.00 87.31 87 ASN A C 1
ATOM 657 O O . ASN A 1 87 ? 10.272 13.951 8.071 1.00 87.31 87 ASN A O 1
ATOM 661 N N . ILE A 1 88 ? 11.848 13.239 6.636 1.00 86.62 88 ILE A N 1
ATOM 662 C CA . ILE A 1 88 ? 11.374 14.056 5.514 1.00 86.62 88 ILE A CA 1
ATOM 663 C C . ILE A 1 88 ? 9.899 13.791 5.169 1.00 86.62 88 ILE A C 1
ATOM 665 O O . ILE A 1 88 ? 9.194 14.705 4.751 1.00 86.62 88 ILE A O 1
ATOM 669 N N . PHE A 1 89 ? 9.399 12.572 5.387 1.00 86.50 89 PHE A N 1
ATOM 670 C CA . PHE A 1 89 ? 8.011 12.215 5.107 1.00 86.50 89 PHE A CA 1
ATOM 671 C C . PHE A 1 89 ? 7.045 12.821 6.130 1.00 86.50 89 PHE A C 1
ATOM 673 O O . PHE A 1 89 ? 6.020 13.371 5.734 1.00 86.50 89 PHE A O 1
ATOM 680 N N . LYS A 1 90 ? 7.378 12.806 7.427 1.00 89.69 90 LYS A N 1
ATOM 681 C CA . LYS A 1 90 ? 6.579 13.476 8.472 1.00 89.69 90 LYS A CA 1
ATOM 682 C C . LYS A 1 90 ? 6.608 14.993 8.333 1.00 89.69 90 LYS A C 1
ATOM 684 O O . LYS A 1 90 ? 5.563 15.632 8.430 1.00 89.69 90 LYS A O 1
ATOM 689 N N . ALA A 1 91 ? 7.772 15.563 8.021 1.00 88.19 91 ALA A N 1
ATOM 690 C CA . ALA A 1 91 ? 7.885 16.987 7.719 1.00 88.19 91 ALA A CA 1
ATOM 691 C C . ALA A 1 91 ? 6.985 17.369 6.531 1.00 88.19 91 ALA A C 1
ATOM 693 O O . ALA A 1 91 ? 6.185 18.296 6.640 1.00 88.19 91 ALA A O 1
ATOM 694 N N . ASN A 1 92 ? 7.023 16.592 5.440 1.00 86.69 92 ASN A N 1
ATOM 695 C CA . ASN A 1 92 ? 6.132 16.790 4.296 1.00 86.69 92 ASN A CA 1
ATOM 696 C C . ASN A 1 92 ? 4.648 16.656 4.680 1.00 86.69 92 ASN A C 1
ATOM 698 O O . ASN A 1 92 ? 3.834 17.467 4.230 1.00 86.69 92 ASN A O 1
ATOM 702 N N . GLN A 1 93 ? 4.281 15.690 5.528 1.00 90.19 93 GLN A N 1
ATOM 703 C CA . GLN A 1 93 ? 2.929 15.562 6.089 1.00 90.19 93 GLN A CA 1
ATOM 704 C C . GLN A 1 93 ? 2.469 16.856 6.770 1.00 90.19 93 GLN A C 1
ATOM 706 O O . GLN A 1 93 ? 1.460 17.441 6.355 1.00 90.19 93 GLN A O 1
ATOM 711 N N . ILE A 1 94 ? 3.260 17.368 7.715 1.00 89.06 94 ILE A N 1
ATOM 712 C CA . ILE A 1 94 ? 2.959 18.593 8.466 1.00 89.06 94 ILE A CA 1
ATOM 713 C C . ILE A 1 94 ? 2.865 19.805 7.536 1.00 89.06 94 ILE A C 1
ATOM 715 O O . ILE A 1 94 ? 1.918 20.582 7.642 1.00 89.06 94 ILE A O 1
ATOM 719 N N . THR A 1 95 ? 3.799 19.958 6.595 1.00 88.25 95 THR A N 1
ATOM 720 C CA . THR A 1 95 ? 3.809 21.096 5.667 1.00 88.25 95 THR A CA 1
ATOM 721 C C . THR A 1 95 ? 2.531 21.178 4.835 1.00 88.25 95 THR A C 1
ATOM 723 O O . THR A 1 95 ? 2.003 22.273 4.661 1.00 88.25 95 THR A O 1
ATOM 726 N N . HIS A 1 96 ? 2.007 20.052 4.341 1.00 84.00 96 HIS A N 1
ATOM 727 C CA . HIS A 1 96 ? 0.839 20.083 3.451 1.00 84.00 96 HIS A CA 1
ATOM 728 C C . HIS A 1 96 ? -0.494 19.972 4.194 1.00 84.00 96 HIS A C 1
ATOM 730 O O . HIS A 1 96 ? -1.487 20.512 3.721 1.00 84.00 96 HIS A O 1
ATOM 736 N N . THR A 1 97 ? -0.545 19.271 5.330 1.00 88.44 97 THR A N 1
ATOM 737 C CA . THR A 1 97 ? -1.817 18.926 6.007 1.00 88.44 97 THR A CA 1
ATOM 738 C C . THR A 1 97 ? -1.925 19.462 7.429 1.00 88.44 97 THR A C 1
ATOM 740 O O . THR A 1 97 ? -2.966 19.321 8.062 1.00 88.44 97 THR A O 1
ATOM 743 N N . GLY A 1 98 ? -0.856 20.059 7.958 1.00 88.38 98 GLY A N 1
ATOM 744 C CA . GLY A 1 98 ? -0.801 20.557 9.333 1.00 88.38 98 GLY A CA 1
ATOM 745 C C . GLY A 1 98 ? -0.655 19.466 10.388 1.00 88.38 98 GLY A C 1
ATOM 746 O O . GLY A 1 98 ? -0.632 19.766 11.578 1.00 88.38 98 GLY A O 1
ATOM 747 N N . THR A 1 99 ? -0.553 18.202 9.978 1.00 91.31 99 THR A N 1
ATOM 748 C CA . THR A 1 99 ? -0.441 17.051 10.874 1.00 91.31 99 THR A CA 1
ATOM 749 C C . THR A 1 99 ? 0.311 15.902 10.201 1.00 91.31 99 THR A C 1
ATOM 751 O O . THR A 1 99 ? 0.660 15.983 9.027 1.00 91.31 99 THR A O 1
ATOM 754 N N . PHE A 1 100 ? 0.559 14.827 10.940 1.00 92.19 100 PHE A N 1
ATOM 755 C CA . PHE A 1 100 ? 1.114 13.571 10.443 1.00 92.19 100 PHE A CA 1
ATOM 756 C C . PHE A 1 100 ? 0.384 12.399 11.100 1.00 92.19 100 PHE A C 1
ATOM 758 O O . PHE A 1 100 ? -0.243 12.551 12.153 1.00 92.19 100 PHE A O 1
ATOM 765 N N . LYS A 1 101 ? 0.444 11.215 10.489 1.00 92.31 101 LYS A N 1
ATOM 766 C CA . LYS A 1 101 ? -0.130 10.012 11.099 1.00 92.31 101 LYS A CA 1
ATOM 767 C C . LYS A 1 101 ? 0.766 9.500 12.219 1.00 92.31 101 LYS A C 1
ATOM 769 O O . LYS A 1 101 ? 1.946 9.218 12.018 1.00 92.31 101 LYS A O 1
ATOM 774 N N . LYS A 1 102 ? 0.181 9.378 13.411 1.00 93.75 102 LYS A N 1
ATOM 775 C CA . LYS A 1 102 ? 0.822 8.743 14.561 1.00 93.75 102 LYS A CA 1
ATOM 776 C C . LYS A 1 102 ? 1.137 7.285 14.220 1.00 93.75 102 LYS A C 1
ATOM 778 O O . LYS A 1 102 ? 0.320 6.619 13.594 1.00 93.75 102 LYS A O 1
ATOM 783 N N . VAL A 1 103 ? 2.304 6.811 14.639 1.00 95.62 103 VAL A N 1
ATOM 784 C CA . VAL A 1 103 ? 2.689 5.398 14.560 1.00 95.62 103 VAL A CA 1
ATOM 785 C C . VAL A 1 103 ? 2.184 4.694 15.817 1.00 95.62 103 VAL A C 1
ATOM 787 O O . VAL A 1 103 ? 2.446 5.160 16.927 1.00 95.62 103 VAL A O 1
ATOM 790 N N . ASP A 1 104 ? 1.443 3.599 15.659 1.00 96.25 104 ASP A N 1
ATOM 791 C CA . ASP A 1 104 ? 0.972 2.792 16.790 1.00 96.25 104 ASP A CA 1
ATOM 792 C C . ASP A 1 104 ? 1.912 1.617 17.067 1.00 96.25 104 ASP A C 1
ATOM 794 O O . ASP A 1 104 ? 2.085 1.221 18.221 1.00 96.25 104 ASP A O 1
ATOM 798 N N . ILE A 1 105 ? 2.537 1.066 16.021 1.00 95.50 105 ILE A N 1
ATOM 799 C CA . ILE A 1 105 ? 3.452 -0.075 16.111 1.00 95.50 105 ILE A CA 1
ATOM 800 C C . ILE A 1 105 ? 4.692 0.195 15.257 1.00 95.50 105 ILE A C 1
ATOM 802 O O . ILE A 1 105 ? 4.591 0.419 14.053 1.00 95.50 105 ILE A O 1
ATOM 806 N N . ILE A 1 106 ? 5.872 0.124 15.876 1.00 96.00 106 ILE A N 1
ATOM 807 C CA . ILE A 1 106 ? 7.150 0.275 15.173 1.00 96.00 106 ILE A CA 1
ATOM 808 C C . ILE A 1 106 ? 7.580 -1.083 14.620 1.00 96.00 106 ILE A C 1
ATOM 810 O O . ILE A 1 106 ? 7.962 -1.980 15.378 1.00 96.00 106 ILE A O 1
ATOM 814 N N . ALA A 1 107 ? 7.520 -1.244 13.302 1.00 93.69 107 ALA A N 1
ATOM 815 C CA . ALA A 1 107 ? 8.008 -2.427 12.609 1.00 93.69 107 ALA A CA 1
ATOM 816 C C . ALA A 1 107 ? 8.256 -2.155 11.124 1.00 93.69 107 ALA A C 1
ATOM 818 O O . ALA A 1 107 ? 7.568 -1.360 10.493 1.00 93.69 107 ALA A O 1
ATOM 819 N N . SER A 1 108 ? 9.210 -2.882 10.545 1.00 88.94 108 SER A N 1
ATOM 820 C CA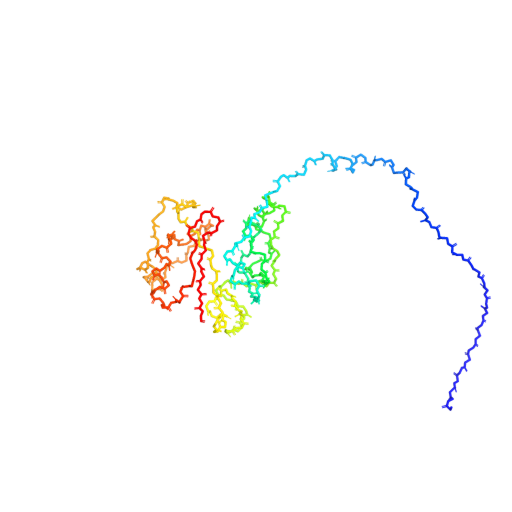 . SER A 1 108 ? 9.373 -2.901 9.093 1.00 88.94 108 SER A CA 1
ATOM 821 C C . SER A 1 108 ? 8.229 -3.680 8.433 1.00 88.94 108 SER A C 1
ATOM 823 O O . SER A 1 108 ? 7.769 -4.690 8.977 1.00 88.94 108 SER A O 1
ATOM 825 N N . GLY A 1 109 ? 7.793 -3.249 7.246 1.00 84.88 109 GLY A N 1
ATOM 826 C CA . GLY A 1 109 ? 6.691 -3.879 6.505 1.00 84.88 109 GLY A CA 1
ATOM 827 C C . GLY A 1 109 ? 6.950 -5.344 6.121 1.00 84.88 109 GLY A C 1
ATOM 828 O O . GLY A 1 109 ? 6.019 -6.138 6.020 1.00 84.88 109 GLY A O 1
ATOM 829 N N . ASP A 1 110 ? 8.216 -5.742 5.987 1.00 83.69 110 ASP A N 1
ATOM 830 C CA . ASP A 1 110 ? 8.640 -7.129 5.747 1.00 83.69 110 ASP A CA 1
ATOM 831 C C . ASP A 1 110 ? 8.766 -7.967 7.037 1.00 83.69 110 ASP A C 1
ATOM 833 O O . ASP A 1 110 ? 8.873 -9.194 6.979 1.00 83.69 110 ASP A O 1
ATOM 837 N N . LYS A 1 111 ? 8.698 -7.334 8.215 1.00 87.81 111 LYS A N 1
ATOM 838 C CA . LYS A 1 111 ? 8.882 -7.970 9.529 1.00 87.81 111 LYS A CA 1
ATOM 839 C C . LYS A 1 111 ? 7.811 -7.539 10.535 1.00 87.81 111 LYS A C 1
ATOM 841 O O . LYS A 1 111 ? 8.105 -7.162 11.669 1.00 87.81 111 LYS A O 1
ATOM 846 N N . LEU A 1 112 ? 6.549 -7.627 10.119 1.00 89.25 112 LEU A N 1
ATOM 847 C CA . LEU A 1 112 ? 5.411 -7.262 10.965 1.00 89.25 112 LEU A CA 1
ATOM 848 C C . LEU A 1 112 ? 5.314 -8.155 12.226 1.00 89.25 112 LEU A C 1
ATOM 850 O O . LEU A 1 112 ? 5.373 -9.384 12.097 1.00 89.25 112 LEU A O 1
ATOM 854 N N . PRO A 1 113 ? 5.071 -7.592 13.426 1.00 91.94 113 PRO A N 1
ATOM 855 C CA . PRO A 1 113 ? 5.101 -8.302 14.708 1.00 91.94 113 PRO A CA 1
ATOM 856 C C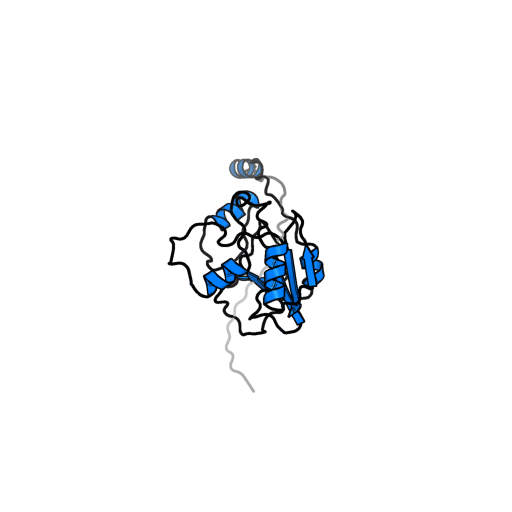 . PRO A 1 113 ? 3.773 -9.007 15.028 1.00 91.94 113 PRO A C 1
ATOM 858 O O . PRO A 1 113 ? 3.370 -9.109 16.184 1.00 91.94 113 PRO A O 1
ATOM 861 N N . PHE A 1 114 ? 3.078 -9.495 14.001 1.00 88.62 114 PHE A N 1
ATOM 862 C CA . PHE A 1 114 ? 1.805 -10.196 14.142 1.00 88.62 114 PHE A CA 1
ATOM 863 C C . PHE A 1 114 ? 1.945 -11.673 13.778 1.00 88.62 114 PHE A C 1
ATOM 865 O O . PHE A 1 114 ? 2.687 -11.997 12.838 1.00 88.62 114 PHE A O 1
ATOM 872 N N . PRO A 1 115 ? 1.214 -12.571 14.462 1.00 84.12 115 PRO A N 1
ATOM 873 C CA . PRO A 1 115 ? 1.053 -13.946 14.015 1.00 84.12 115 PRO A CA 1
ATOM 874 C C . PRO A 1 115 ? 0.479 -14.018 12.596 1.00 84.12 115 PRO A C 1
ATOM 876 O O . PRO A 1 115 ? -0.133 -13.074 12.095 1.00 84.12 115 PRO A O 1
ATOM 879 N N . ASN A 1 116 ? 0.665 -15.159 11.941 1.00 85.06 116 ASN A N 1
ATOM 880 C CA . ASN A 1 116 ? -0.001 -15.402 10.667 1.00 85.06 116 ASN A CA 1
ATOM 881 C C . ASN A 1 116 ? -1.521 -15.450 10.880 1.00 85.06 116 ASN A C 1
ATOM 883 O O . ASN A 1 116 ? -1.978 -15.953 11.909 1.00 85.06 116 ASN A O 1
ATOM 887 N N . CYS A 1 117 ? -2.287 -14.962 9.904 1.00 82.19 117 CYS A N 1
ATOM 888 C CA . CYS A 1 117 ? -3.753 -14.989 9.926 1.00 82.19 117 CYS A CA 1
ATOM 889 C C . CYS A 1 117 ? -4.388 -14.342 11.180 1.00 82.19 117 CYS A C 1
ATOM 891 O O . CYS A 1 117 ? -5.348 -14.879 11.731 1.00 82.19 117 CYS A O 1
ATOM 893 N N . SER A 1 118 ? -3.857 -13.219 11.672 1.00 80.38 118 SER A N 1
ATOM 894 C CA . SER A 1 118 ? -4.373 -12.522 12.861 1.00 80.38 118 SER A CA 1
ATOM 895 C C . SER A 1 118 ? -5.148 -11.232 12.567 1.00 80.38 118 SER A C 1
ATOM 897 O O . SER A 1 118 ? -5.881 -10.775 13.440 1.00 80.38 118 SER A O 1
ATOM 899 N N . GLN A 1 119 ? -5.006 -10.650 11.375 1.00 82.06 119 GLN A N 1
ATOM 900 C CA . GLN A 1 119 ? -5.616 -9.378 10.959 1.00 82.06 119 GLN A CA 1
ATOM 901 C C . GLN A 1 119 ? -6.737 -9.602 9.942 1.00 82.06 119 GLN A C 1
ATOM 903 O O . GLN A 1 119 ? -6.714 -10.602 9.225 1.00 82.06 119 GLN A O 1
ATOM 908 N N . ASP A 1 120 ? -7.705 -8.686 9.851 1.00 51.22 120 ASP A N 1
ATOM 909 C CA . ASP A 1 120 ? -8.732 -8.776 8.804 1.00 51.22 120 ASP A CA 1
ATOM 910 C C . ASP A 1 120 ? -8.244 -8.168 7.478 1.00 51.22 120 ASP A C 1
ATOM 912 O O . ASP A 1 120 ? -8.731 -8.588 6.427 1.00 51.22 120 ASP A O 1
ATOM 916 N N . TYR A 1 121 ? -7.262 -7.246 7.498 1.00 65.31 121 TYR A N 1
ATOM 917 C CA . TYR A 1 121 ? -6.608 -6.756 6.279 1.00 65.31 121 TYR A CA 1
ATOM 918 C C . TYR A 1 121 ? -5.128 -6.310 6.392 1.00 65.31 121 TYR A C 1
ATOM 920 O O . TYR A 1 121 ? -4.642 -6.115 7.506 1.00 65.31 121 TYR A O 1
ATOM 928 N N . GLU A 1 122 ? -4.441 -6.245 5.224 1.00 65.94 122 GLU A N 1
ATOM 929 C CA . GLU A 1 122 ? -3.172 -5.548 4.838 1.00 65.94 122 GLU A CA 1
ATOM 930 C C . GLU A 1 122 ? -2.152 -6.396 4.076 1.00 65.94 122 GLU A C 1
ATOM 932 O O . GLU A 1 122 ? -1.887 -6.137 2.909 1.00 65.94 122 GLU A O 1
ATOM 937 N N . TRP A 1 123 ? -1.530 -7.391 4.719 1.00 81.06 123 TRP A N 1
ATOM 938 C CA . TRP A 1 123 ? -0.428 -8.145 4.112 1.00 81.06 123 TRP A CA 1
ATOM 939 C C . TRP A 1 123 ? -0.676 -9.643 4.147 1.00 81.06 123 TRP A C 1
ATOM 941 O O . TRP A 1 123 ? -1.107 -10.192 5.161 1.00 81.06 123 TRP A O 1
ATOM 951 N N . LEU A 1 124 ? -0.341 -10.320 3.047 1.00 81.50 124 LEU A N 1
ATOM 952 C CA . LEU A 1 124 ? -0.762 -11.696 2.752 1.00 81.50 124 LEU A CA 1
ATOM 953 C C . LEU A 1 124 ? -0.541 -12.686 3.898 1.00 81.50 124 LEU A C 1
ATOM 955 O O . LEU A 1 124 ? -1.353 -13.572 4.131 1.00 81.50 124 LEU A O 1
ATOM 959 N N . ARG A 1 125 ? 0.560 -12.527 4.635 1.00 85.50 125 ARG A N 1
ATOM 960 C CA . ARG A 1 125 ? 0.910 -13.400 5.757 1.00 85.50 125 ARG A CA 1
ATOM 961 C C . ARG A 1 125 ? -0.004 -13.219 6.977 1.00 85.50 125 ARG A C 1
ATOM 963 O O . ARG A 1 125 ? -0.281 -14.190 7.678 1.00 85.50 125 ARG A O 1
ATOM 970 N N . VAL A 1 126 ? -0.397 -11.985 7.292 1.00 81.88 126 VAL A N 1
ATOM 971 C CA . VAL A 1 126 ? -1.099 -11.652 8.547 1.00 81.88 126 VAL A CA 1
ATOM 972 C C . VAL A 1 126 ? -2.612 -11.655 8.388 1.00 81.88 126 VAL A C 1
ATOM 974 O O . VAL A 1 126 ? -3.312 -11.726 9.391 1.00 81.88 126 VAL A O 1
ATOM 977 N N . VAL A 1 127 ? -3.120 -11.610 7.160 1.00 84.31 127 VAL A N 1
ATOM 978 C CA . VAL A 1 127 ? -4.555 -11.563 6.877 1.00 84.31 127 VAL A CA 1
ATOM 979 C C . VAL A 1 127 ? -5.200 -12.940 7.058 1.00 84.31 127 VAL A C 1
ATOM 981 O O . VAL A 1 127 ? -4.660 -13.960 6.633 1.00 84.31 127 VAL A O 1
ATOM 984 N N . LYS A 1 128 ? -6.345 -12.981 7.744 1.00 85.62 128 LYS A N 1
ATOM 985 C CA . LYS A 1 128 ? -7.162 -14.186 7.946 1.00 85.62 128 LYS A CA 1
ATOM 986 C C . LYS A 1 128 ? -7.764 -14.671 6.620 1.00 85.62 128 LYS A C 1
ATOM 988 O O . LYS A 1 128 ? -8.040 -13.847 5.751 1.00 85.62 128 LYS A O 1
ATOM 993 N N . PRO A 1 129 ? -8.092 -15.970 6.493 1.00 86.81 129 PRO A N 1
ATOM 994 C CA . PRO A 1 129 ? -8.973 -16.434 5.424 1.00 86.81 129 PRO A CA 1
ATOM 995 C C . PRO A 1 129 ? -10.283 -15.630 5.401 1.00 86.81 129 PRO A C 1
ATOM 997 O O . PRO A 1 129 ? -10.915 -15.439 6.441 1.00 86.81 129 PRO A O 1
ATOM 1000 N N . GLY A 1 130 ? -10.682 -15.156 4.225 1.00 87.25 130 GLY A N 1
ATOM 1001 C CA . GLY A 1 130 ? -11.814 -14.258 3.995 1.00 87.25 130 GLY A CA 1
ATOM 1002 C C . GLY A 1 130 ? -11.503 -12.765 4.159 1.00 87.25 130 GLY A C 1
ATOM 1003 O O . GLY A 1 130 ? -12.348 -11.942 3.797 1.00 87.25 130 GLY A O 1
ATOM 1004 N N . GLY A 1 131 ? -10.325 -12.416 4.686 1.00 91.06 131 GLY A N 1
ATOM 1005 C CA . GLY A 1 131 ? -9.856 -11.041 4.848 1.00 91.06 131 GLY A CA 1
ATOM 1006 C C . GLY A 1 131 ? -9.313 -10.430 3.555 1.00 91.06 131 GLY A C 1
ATOM 1007 O O . GLY A 1 131 ? -9.259 -11.086 2.511 1.00 91.06 131 GLY A O 1
ATOM 1008 N N . TYR A 1 132 ? -8.904 -9.164 3.624 1.00 94.00 132 TYR A N 1
ATOM 1009 C CA . TYR A 1 132 ? -8.518 -8.375 2.454 1.00 94.00 132 TYR A CA 1
ATOM 1010 C C . TYR A 1 132 ? -7.062 -7.913 2.490 1.00 94.00 132 TYR A C 1
ATOM 1012 O O . TYR A 1 132 ? -6.474 -7.674 3.527 1.00 94.00 132 TYR A O 1
ATOM 1020 N N . VAL A 1 133 ? -6.453 -7.707 1.339 1.00 92.81 133 VAL A N 1
ATOM 1021 C CA . VAL A 1 133 ? -5.224 -6.922 1.215 1.00 92.81 133 VAL A CA 1
ATOM 1022 C C . VAL A 1 133 ? -5.573 -5.744 0.328 1.00 92.81 133 VAL A C 1
ATOM 1024 O O . VAL A 1 133 ? -5.931 -5.947 -0.829 1.00 92.81 133 VAL A O 1
ATOM 1027 N N . PHE A 1 134 ? -5.535 -4.533 0.877 1.00 93.81 134 PHE A N 1
ATOM 1028 C CA . PHE A 1 134 ? -5.839 -3.308 0.147 1.00 93.81 134 PHE A CA 1
ATOM 1029 C C . PHE A 1 134 ? -4.549 -2.518 -0.035 1.00 93.81 134 PHE A C 1
ATOM 1031 O O . PHE A 1 134 ? -3.927 -2.115 0.938 1.00 93.81 134 PHE A O 1
ATOM 1038 N N . ILE A 1 135 ? -4.120 -2.326 -1.277 1.00 91.06 135 ILE A N 1
ATOM 1039 C CA . ILE A 1 135 ? -2.819 -1.732 -1.590 1.00 91.06 135 ILE A CA 1
ATOM 1040 C C . ILE A 1 135 ? -3.038 -0.521 -2.480 1.00 91.06 135 ILE A C 1
ATOM 1042 O O . ILE A 1 135 ? -3.687 -0.634 -3.519 1.00 91.06 135 ILE A O 1
ATOM 1046 N N . VAL A 1 136 ? -2.441 0.614 -2.113 1.00 90.94 136 VAL A N 1
ATOM 1047 C CA . VAL A 1 136 ? -2.254 1.740 -3.034 1.00 90.94 136 VAL A CA 1
ATOM 1048 C C . VAL A 1 136 ? -0.902 1.598 -3.717 1.00 90.94 136 VAL A C 1
ATOM 1050 O O . VAL A 1 136 ? 0.138 1.603 -3.061 1.00 90.94 136 VAL A O 1
ATOM 1053 N N . VAL A 1 137 ? -0.913 1.446 -5.039 1.00 90.00 137 VAL A N 1
ATOM 1054 C CA . VAL A 1 137 ? 0.302 1.248 -5.840 1.00 90.00 137 VAL A CA 1
ATOM 1055 C C . VAL A 1 137 ? 0.608 2.551 -6.581 1.00 90.00 137 VAL A C 1
ATOM 1057 O O . VAL A 1 137 ? -0.288 3.092 -7.220 1.00 90.00 137 VAL A O 1
ATOM 1060 N N . PRO A 1 138 ? 1.838 3.091 -6.541 1.00 89.69 138 PRO A N 1
ATOM 1061 C CA . PRO A 1 138 ? 2.186 4.267 -7.335 1.00 89.69 138 PRO A CA 1
ATOM 1062 C C . PRO A 1 138 ? 2.119 3.964 -8.841 1.00 89.69 138 PRO A C 1
ATOM 1064 O O . PRO A 1 138 ? 2.895 3.150 -9.345 1.00 89.69 138 PRO A O 1
ATOM 1067 N N . HIS A 1 139 ? 1.209 4.624 -9.568 1.00 93.69 139 HIS A N 1
ATOM 1068 C CA . HIS A 1 139 ? 1.123 4.485 -11.024 1.00 93.69 139 HIS A CA 1
ATOM 1069 C C . HIS A 1 139 ? 2.249 5.271 -11.685 1.00 93.69 139 HIS A C 1
ATOM 1071 O O . HIS A 1 139 ? 2.317 6.492 -11.550 1.00 93.69 139 HIS A O 1
ATOM 1077 N N . LYS A 1 140 ? 3.077 4.604 -12.483 1.00 94.38 140 LYS A N 1
ATOM 1078 C CA . LYS A 1 140 ? 4.214 5.201 -13.187 1.00 94.38 140 LYS A CA 1
ATOM 1079 C C . LYS A 1 140 ? 3.872 6.508 -13.910 1.00 94.38 140 LYS A C 1
ATOM 1081 O O . LYS A 1 140 ? 4.653 7.452 -13.885 1.00 94.38 140 LYS A O 1
ATOM 1086 N N . GLU A 1 141 ? 2.732 6.550 -14.595 1.00 94.50 141 GLU A N 1
ATOM 1087 C CA . GLU A 1 141 ? 2.324 7.712 -15.403 1.00 94.50 141 GLU A CA 1
ATOM 1088 C C . GLU A 1 141 ? 1.791 8.889 -14.568 1.00 94.50 141 GLU A C 1
ATOM 1090 O O . GLU A 1 141 ? 1.557 9.963 -15.113 1.00 94.50 141 GLU A O 1
ATOM 1095 N N . ARG A 1 142 ? 1.601 8.697 -13.257 1.00 92.56 142 ARG A N 1
ATOM 1096 C CA . ARG A 1 142 ? 1.058 9.692 -12.312 1.00 92.56 142 ARG A CA 1
ATOM 1097 C C . ARG A 1 142 ? 2.055 10.044 -11.206 1.00 92.56 142 ARG A C 1
ATOM 1099 O O . ARG A 1 142 ? 1.731 10.766 -10.270 1.00 92.56 142 ARG A O 1
ATOM 1106 N N . THR A 1 143 ? 3.282 9.540 -11.309 1.00 90.69 143 THR A N 1
ATOM 1107 C CA . THR A 1 143 ? 4.384 9.864 -10.404 1.00 90.69 143 THR A CA 1
ATOM 1108 C C . THR A 1 143 ? 5.567 10.446 -11.171 1.00 90.69 143 THR A C 1
ATOM 1110 O O . THR A 1 143 ? 5.588 10.533 -12.400 1.00 90.69 143 THR A O 1
ATOM 1113 N N . PHE A 1 144 ? 6.617 10.804 -10.433 1.00 90.81 144 PHE A N 1
ATOM 1114 C CA . PHE A 1 144 ? 7.913 11.188 -10.993 1.00 90.81 144 PHE A CA 1
ATOM 1115 C C . PHE A 1 144 ? 8.597 10.063 -11.800 1.00 90.81 144 PHE A C 1
ATOM 1117 O O . PHE A 1 144 ? 9.643 10.290 -12.406 1.00 90.81 144 PHE A O 1
ATOM 1124 N N . ASP A 1 145 ? 8.019 8.859 -11.852 1.00 94.75 145 ASP A N 1
ATOM 1125 C CA . ASP A 1 145 ? 8.559 7.730 -12.604 1.00 94.75 145 ASP A CA 1
ATOM 1126 C C . ASP A 1 145 ? 8.166 7.729 -14.081 1.00 94.75 145 ASP A C 1
ATOM 1128 O O . ASP A 1 145 ? 8.569 6.810 -14.790 1.00 94.75 145 ASP A O 1
ATOM 1132 N N . VAL A 1 146 ? 7.427 8.724 -14.587 1.00 95.12 146 VAL A N 1
ATOM 1133 C CA . VAL A 1 146 ? 6.902 8.775 -15.970 1.00 95.12 146 VAL A CA 1
ATOM 1134 C C . VAL A 1 146 ? 7.946 8.491 -17.061 1.00 95.12 146 VAL A C 1
ATOM 1136 O O . VAL A 1 146 ? 7.615 7.894 -18.083 1.00 95.12 146 VAL A O 1
ATOM 1139 N N . ALA A 1 147 ? 9.229 8.773 -16.820 1.00 96.25 147 ALA A N 1
ATOM 1140 C CA . ALA A 1 147 ? 10.320 8.486 -17.759 1.00 96.25 147 ALA A CA 1
ATOM 1141 C C . ALA A 1 147 ? 11.025 7.122 -17.558 1.00 96.25 147 ALA A C 1
ATOM 1143 O O . ALA A 1 147 ? 11.786 6.699 -18.422 1.00 96.25 147 ALA A O 1
ATOM 1144 N N . ARG A 1 148 ? 10.811 6.424 -16.434 1.00 95.94 148 ARG A N 1
ATOM 1145 C CA . ARG A 1 148 ? 11.515 5.170 -16.084 1.00 95.94 148 ARG A CA 1
ATOM 1146 C C . ARG A 1 148 ? 10.952 3.945 -16.813 1.00 95.94 148 ARG A C 1
ATOM 1148 O O . ARG A 1 148 ? 9.780 3.916 -17.154 1.00 95.94 148 ARG A O 1
ATOM 1155 N N . ASN A 1 149 ? 11.725 2.887 -17.005 1.00 96.44 149 ASN A N 1
ATOM 1156 C CA . ASN A 1 149 ? 11.149 1.647 -17.541 1.00 96.44 149 ASN A CA 1
ATOM 1157 C C . ASN A 1 149 ? 10.207 0.983 -16.522 1.00 96.44 149 ASN A C 1
ATOM 1159 O O . ASN A 1 149 ? 10.410 1.121 -15.316 1.00 96.44 149 ASN A O 1
ATOM 1163 N N . ARG A 1 150 ? 9.185 0.274 -17.020 1.00 96.44 150 ARG A N 1
ATOM 1164 C CA . ARG A 1 150 ? 8.313 -0.575 -16.195 1.00 96.44 150 ARG A CA 1
ATOM 1165 C C . ARG A 1 150 ? 9.110 -1.742 -15.614 1.00 96.44 150 ARG A C 1
ATOM 1167 O O . ARG A 1 150 ? 9.982 -2.297 -16.283 1.00 96.44 150 ARG A O 1
ATOM 1174 N N . THR A 1 151 ? 8.777 -2.111 -14.388 1.00 96.06 151 THR A N 1
ATOM 1175 C CA . THR A 1 151 ? 9.223 -3.329 -13.713 1.00 96.06 151 THR A CA 1
ATOM 1176 C C . THR A 1 151 ? 8.275 -4.449 -14.131 1.00 96.06 151 THR A C 1
ATOM 1178 O O . THR A 1 151 ? 7.118 -4.450 -13.732 1.00 96.06 151 THR A O 1
ATOM 1181 N N . THR A 1 152 ? 8.725 -5.362 -14.990 1.00 95.31 152 THR A N 1
ATOM 1182 C CA . THR A 1 152 ? 7.880 -6.461 -15.489 1.00 95.31 152 THR A CA 1
ATOM 1183 C C . THR A 1 152 ? 7.847 -7.625 -14.498 1.00 95.31 152 THR A C 1
ATOM 1185 O O . THR A 1 152 ? 8.738 -7.755 -13.657 1.00 95.31 152 THR A O 1
ATOM 1188 N N . LEU A 1 153 ? 6.870 -8.533 -14.626 1.00 95.06 153 LEU A N 1
ATOM 1189 C CA . LEU A 1 153 ? 6.861 -9.779 -13.849 1.00 95.06 153 LEU A CA 1
ATOM 1190 C C . LEU A 1 153 ? 8.153 -10.594 -14.047 1.00 95.06 153 LEU A C 1
ATOM 1192 O O . LEU A 1 153 ? 8.685 -11.150 -13.091 1.00 95.06 153 LEU A O 1
ATOM 1196 N N . ALA A 1 154 ? 8.670 -10.652 -15.277 1.00 95.50 154 ALA A N 1
ATOM 1197 C CA . ALA A 1 154 ? 9.908 -11.369 -15.572 1.00 95.50 154 ALA A CA 1
ATOM 1198 C C . ALA A 1 154 ? 11.112 -10.767 -14.827 1.00 95.50 154 ALA A C 1
ATOM 1200 O O . ALA A 1 154 ? 11.877 -11.514 -14.221 1.00 95.50 154 ALA A O 1
ATOM 1201 N N . GLU A 1 155 ? 11.238 -9.433 -14.812 1.00 94.75 155 GLU A N 1
ATOM 1202 C CA . GLU A 1 155 ? 12.290 -8.749 -14.045 1.00 94.75 155 GLU A CA 1
ATOM 1203 C C . GLU A 1 155 ? 12.154 -9.024 -12.546 1.00 94.75 155 GLU A C 1
ATOM 1205 O O . GLU A 1 155 ? 13.157 -9.275 -11.882 1.00 94.75 155 GLU A O 1
ATOM 1210 N N . LEU A 1 156 ? 10.928 -9.040 -12.013 1.00 94.06 156 LEU A N 1
ATOM 1211 C CA . LEU A 1 156 ? 10.704 -9.328 -10.599 1.00 94.06 156 LEU A CA 1
ATOM 1212 C C . LEU A 1 156 ? 11.165 -10.724 -10.203 1.00 94.06 156 LEU A C 1
ATOM 1214 O O . LEU A 1 156 ? 11.791 -10.880 -9.155 1.00 94.06 156 LEU A O 1
ATOM 1218 N N . ILE A 1 157 ? 10.814 -11.726 -11.012 1.00 93.94 157 ILE A N 1
ATOM 1219 C CA . ILE A 1 157 ? 11.202 -13.118 -10.779 1.00 93.94 157 ILE A CA 1
ATOM 1220 C C . ILE A 1 157 ? 12.726 -13.221 -10.823 1.00 93.94 157 ILE A C 1
ATOM 1222 O O . ILE A 1 157 ? 13.330 -13.713 -9.872 1.00 93.94 157 ILE A O 1
ATOM 1226 N N . GLU A 1 158 ? 13.352 -12.666 -11.864 1.00 95.19 158 GLU A N 1
ATOM 1227 C CA . GLU A 1 158 ? 14.808 -12.668 -12.010 1.00 95.19 158 GLU A CA 1
ATOM 1228 C C . GLU A 1 158 ? 15.498 -11.993 -10.818 1.00 95.19 158 GLU A C 1
ATOM 1230 O O . GLU A 1 158 ? 16.433 -12.555 -10.253 1.00 95.19 158 GLU A O 1
ATOM 1235 N N . ARG A 1 159 ? 15.004 -10.829 -10.381 1.00 93.69 159 ARG A N 1
ATOM 1236 C CA . ARG A 1 159 ? 15.547 -10.066 -9.249 1.00 93.69 159 ARG A CA 1
ATOM 1237 C C . ARG A 1 159 ? 15.320 -10.747 -7.901 1.00 93.69 159 ARG A C 1
ATOM 1239 O O . ARG A 1 159 ? 16.096 -10.526 -6.974 1.00 93.69 159 ARG A O 1
ATOM 1246 N N . HIS A 1 160 ? 14.264 -11.543 -7.760 1.00 88.50 160 HIS A N 1
ATOM 1247 C CA . HIS A 1 160 ? 14.040 -12.348 -6.561 1.00 88.50 160 HIS A CA 1
ATOM 1248 C C . HIS A 1 160 ? 15.021 -13.525 -6.487 1.00 88.50 160 HIS A C 1
ATOM 1250 O O . HIS A 1 160 ? 15.588 -13.785 -5.427 1.00 88.50 160 HIS A O 1
ATOM 1256 N N . GLU A 1 161 ? 15.246 -14.205 -7.613 1.00 93.56 161 GLU A N 1
ATOM 1257 C CA . GLU A 1 161 ? 16.195 -15.319 -7.729 1.00 93.56 161 GLU A CA 1
ATOM 1258 C C . GLU A 1 161 ? 17.657 -14.851 -7.661 1.00 93.56 161 GLU A C 1
ATOM 1260 O O . GLU A 1 161 ? 18.512 -15.540 -7.103 1.00 93.56 161 GLU A O 1
ATOM 1265 N N . HIS A 1 162 ? 17.931 -13.652 -8.177 1.00 94.56 162 HIS A N 1
ATOM 1266 C CA . HIS A 1 162 ? 19.253 -13.037 -8.247 1.00 94.56 162 HIS A CA 1
ATOM 1267 C C . HIS A 1 162 ? 19.204 -11.614 -7.664 1.00 94.56 162 HIS A C 1
ATOM 1269 O O . HIS A 1 162 ? 19.162 -10.631 -8.411 1.00 94.56 162 HIS A O 1
ATOM 1275 N N . PRO A 1 163 ? 19.201 -11.473 -6.324 1.00 89.62 163 PRO A N 1
ATOM 1276 C CA . PRO A 1 163 ? 19.093 -10.172 -5.679 1.00 89.62 163 PRO A CA 1
ATOM 1277 C C . PRO A 1 163 ? 20.195 -9.209 -6.111 1.00 89.62 163 PRO A C 1
ATOM 1279 O O . PRO A 1 163 ? 21.380 -9.553 -6.136 1.00 89.62 163 PRO A O 1
ATOM 1282 N N . ASN A 1 164 ? 19.799 -7.966 -6.389 1.00 86.25 164 ASN A N 1
ATOM 1283 C CA . ASN A 1 164 ? 20.746 -6.886 -6.630 1.00 86.25 164 ASN A CA 1
ATOM 1284 C C . ASN A 1 164 ? 21.687 -6.717 -5.425 1.00 86.25 164 ASN A C 1
ATOM 1286 O O . ASN A 1 164 ? 21.266 -6.906 -4.277 1.00 86.25 164 ASN A O 1
ATOM 1290 N N . PRO A 1 165 ? 22.947 -6.306 -5.655 1.00 89.81 165 PRO A N 1
ATOM 1291 C CA . PRO A 1 165 ? 23.828 -5.951 -4.558 1.00 89.81 165 PRO A CA 1
ATOM 1292 C C . PRO A 1 165 ? 23.209 -4.810 -3.733 1.00 89.81 165 PRO A C 1
ATOM 1294 O O . PRO A 1 165 ? 22.466 -3.987 -4.280 1.00 89.81 165 PRO A O 1
ATOM 1297 N N . PRO A 1 166 ? 23.531 -4.716 -2.432 1.00 86.44 166 PRO A N 1
ATOM 1298 C CA . PRO A 1 166 ? 23.073 -3.611 -1.605 1.00 86.44 166 PRO A CA 1
ATOM 1299 C C . PRO A 1 166 ? 23.486 -2.277 -2.228 1.00 86.44 166 PRO A C 1
ATOM 1301 O O . PRO A 1 166 ? 24.665 -2.045 -2.501 1.00 86.44 166 PRO A O 1
ATOM 1304 N N . VAL A 1 167 ? 22.514 -1.395 -2.437 1.00 84.38 167 VAL A N 1
ATOM 1305 C CA . VAL A 1 167 ? 22.750 -0.014 -2.861 1.00 84.38 167 VAL A CA 1
ATOM 1306 C C . VAL A 1 167 ? 22.487 0.926 -1.685 1.00 84.38 167 VAL A C 1
ATOM 1308 O O . VAL A 1 167 ? 21.659 0.603 -0.828 1.00 84.38 167 VAL A O 1
ATOM 1311 N N . PRO A 1 168 ? 23.166 2.087 -1.612 1.00 86.12 168 PRO A N 1
ATOM 1312 C CA . PRO A 1 168 ? 22.805 3.124 -0.654 1.00 86.12 168 PRO A CA 1
ATOM 1313 C C . PRO A 1 168 ? 21.317 3.464 -0.750 1.00 86.12 168 PRO A C 1
ATOM 1315 O O . PRO A 1 168 ? 20.731 3.407 -1.833 1.00 86.12 168 PRO A O 1
ATOM 1318 N N . TYR A 1 169 ? 20.709 3.829 0.378 1.00 80.88 169 TYR A N 1
ATOM 1319 C CA . TYR A 1 169 ? 19.313 4.247 0.395 1.00 80.88 169 TYR A CA 1
ATOM 1320 C C . TYR A 1 169 ? 19.103 5.448 -0.532 1.00 80.88 169 TYR A C 1
ATOM 1322 O O . TYR A 1 169 ? 19.785 6.469 -0.416 1.00 80.88 169 TYR A O 1
ATOM 1330 N N . VAL A 1 170 ? 18.131 5.320 -1.433 1.00 81.25 170 VAL A N 1
ATOM 1331 C CA . VAL A 1 170 ? 17.661 6.398 -2.300 1.00 81.25 170 VAL A CA 1
ATOM 1332 C C . VAL A 1 170 ? 16.153 6.511 -2.084 1.00 81.25 170 VAL A C 1
ATOM 1334 O O . VAL A 1 170 ? 15.466 5.497 -2.208 1.00 81.25 170 VAL A O 1
ATOM 1337 N N . PRO A 1 171 ? 15.615 7.705 -1.776 1.00 80.38 171 PRO A N 1
ATOM 1338 C CA . PRO A 1 171 ? 14.180 7.911 -1.596 1.00 80.38 171 PRO A CA 1
ATOM 1339 C C . PRO A 1 171 ? 13.462 7.891 -2.958 1.00 80.38 171 PRO A C 1
ATOM 1341 O O . PRO A 1 171 ? 13.059 8.926 -3.482 1.00 80.38 171 PRO A O 1
ATOM 1344 N N . ALA A 1 172 ? 13.352 6.710 -3.561 1.00 84.12 172 ALA A N 1
ATOM 1345 C CA . ALA A 1 172 ? 12.731 6.474 -4.859 1.00 84.12 172 ALA A CA 1
ATOM 1346 C C . ALA A 1 172 ? 11.939 5.161 -4.847 1.00 84.12 172 ALA A C 1
ATOM 1348 O O . ALA A 1 172 ? 12.189 4.272 -4.034 1.00 84.12 172 ALA A O 1
ATOM 1349 N N . HIS A 1 173 ? 11.006 5.003 -5.787 1.00 90.38 173 HIS A N 1
ATOM 1350 C CA . HIS A 1 173 ? 10.320 3.726 -5.958 1.00 90.38 173 HIS A CA 1
ATOM 1351 C C . HIS A 1 173 ? 11.284 2.667 -6.517 1.00 90.38 173 HIS A C 1
ATOM 1353 O O . HIS A 1 173 ? 11.897 2.864 -7.570 1.00 90.38 173 HIS A O 1
ATOM 1359 N N . TYR A 1 174 ? 11.405 1.528 -5.832 1.00 89.62 174 TYR A N 1
ATOM 1360 C CA . TYR A 1 174 ? 12.244 0.396 -6.262 1.00 89.62 174 TYR A CA 1
ATOM 1361 C C . TYR A 1 174 ? 11.656 -0.384 -7.442 1.00 89.62 174 TYR A C 1
ATOM 1363 O O . TYR A 1 174 ? 12.379 -1.052 -8.183 1.00 89.62 174 TYR A O 1
ATOM 1371 N N . SER A 1 175 ? 10.345 -0.270 -7.625 1.00 93.12 175 SER A N 1
ATOM 1372 C CA . SER A 1 175 ? 9.613 -0.886 -8.719 1.00 93.12 175 SER A CA 1
ATOM 1373 C C . SER A 1 175 ? 8.648 0.123 -9.317 1.00 93.12 175 SER A C 1
ATOM 1375 O O . SER A 1 175 ? 8.144 0.995 -8.610 1.00 93.12 175 SER A O 1
ATOM 1377 N N . VAL A 1 176 ? 8.423 0.016 -10.619 1.00 95.56 176 VAL A N 1
ATOM 1378 C CA . VAL A 1 176 ? 7.686 0.993 -11.413 1.00 95.56 176 VAL A CA 1
ATOM 1379 C C . VAL A 1 176 ? 6.577 0.266 -12.160 1.00 95.56 176 VAL A C 1
ATOM 1381 O O . VAL A 1 176 ? 6.860 -0.567 -13.018 1.00 95.56 176 VAL A O 1
ATOM 1384 N N . TRP A 1 177 ? 5.328 0.600 -11.852 1.00 93.19 177 TRP A N 1
ATOM 1385 C CA . TRP A 1 177 ? 4.162 -0.185 -12.257 1.00 93.19 177 TRP A CA 1
ATOM 1386 C C . TRP A 1 177 ? 3.178 0.634 -13.086 1.00 93.19 177 TRP A C 1
ATOM 1388 O O . TRP A 1 177 ? 2.978 1.819 -12.821 1.00 93.19 177 TRP A O 1
ATOM 1398 N N . ILE A 1 178 ? 2.504 -0.017 -14.027 1.00 94.81 178 ILE A N 1
ATOM 1399 C CA . ILE A 1 178 ? 1.116 0.324 -14.370 1.00 94.81 178 ILE A CA 1
ATOM 1400 C C . ILE A 1 178 ? 0.177 -0.740 -13.789 1.00 94.81 178 ILE A C 1
ATOM 1402 O O . ILE A 1 178 ? 0.634 -1.768 -13.280 1.00 94.81 178 ILE A O 1
ATOM 1406 N N . THR A 1 179 ? -1.131 -0.513 -13.862 1.00 95.50 179 THR A N 1
ATOM 1407 C CA . THR A 1 179 ? -2.137 -1.433 -13.306 1.00 95.50 179 THR A CA 1
ATOM 1408 C C . THR A 1 179 ? -1.974 -2.862 -13.825 1.00 95.50 179 THR A C 1
ATOM 1410 O O . THR A 1 179 ? -2.018 -3.816 -13.047 1.00 95.50 179 THR A O 1
ATOM 1413 N N . GLU A 1 180 ? -1.708 -3.031 -15.119 1.00 95.88 180 GLU A N 1
ATOM 1414 C CA . GLU A 1 180 ? -1.543 -4.337 -15.759 1.00 95.88 180 GLU A CA 1
ATOM 1415 C C . GLU A 1 180 ? -0.366 -5.136 -15.193 1.00 95.88 180 GLU A C 1
ATOM 1417 O O . GLU A 1 180 ? -0.491 -6.351 -15.054 1.00 95.88 180 GLU A O 1
ATOM 1422 N N . ASP A 1 181 ? 0.743 -4.482 -14.828 1.00 95.06 181 ASP A N 1
ATOM 1423 C CA . ASP A 1 181 ? 1.904 -5.174 -14.249 1.00 95.06 181 ASP A CA 1
ATOM 1424 C C . ASP A 1 181 ? 1.536 -5.831 -12.912 1.00 95.06 181 ASP A C 1
ATOM 1426 O O . ASP A 1 181 ? 1.896 -6.975 -12.629 1.00 95.06 181 ASP A O 1
ATOM 1430 N N . PHE A 1 182 ? 0.773 -5.116 -12.081 1.00 92.19 182 PHE A N 1
ATOM 1431 C CA . PHE A 1 182 ? 0.374 -5.626 -10.775 1.00 92.19 182 PHE A CA 1
ATOM 1432 C C . PHE A 1 182 ? -0.692 -6.721 -10.897 1.00 92.19 182 PHE A C 1
ATOM 1434 O O . PHE A 1 182 ? -0.671 -7.697 -10.146 1.00 92.19 182 PHE A O 1
ATOM 1441 N N . LEU A 1 183 ? -1.605 -6.613 -11.866 1.00 95.62 183 LEU A N 1
ATOM 1442 C CA . LEU A 1 183 ? -2.577 -7.673 -12.151 1.00 95.62 183 LEU A CA 1
ATOM 1443 C C . LEU A 1 183 ? -1.908 -8.938 -12.695 1.00 95.62 183 LEU A C 1
ATOM 1445 O O . LEU A 1 183 ? -2.328 -10.045 -12.348 1.00 95.62 183 LEU A O 1
ATOM 1449 N N . GLU A 1 184 ? -0.854 -8.797 -13.498 1.00 96.38 184 GLU A N 1
ATOM 1450 C CA . GLU A 1 184 ? -0.032 -9.922 -13.945 1.00 96.38 184 GLU A CA 1
ATOM 1451 C C . GLU A 1 184 ? 0.633 -10.631 -12.756 1.00 96.38 184 GLU A C 1
ATOM 1453 O O . GLU A 1 184 ? 0.567 -11.859 -12.653 1.00 96.38 184 GLU A O 1
ATOM 1458 N N . LEU A 1 185 ? 1.182 -9.866 -11.807 1.00 94.06 185 LEU A N 1
ATOM 1459 C CA . LEU A 1 185 ? 1.751 -10.391 -10.565 1.00 94.06 185 LEU A CA 1
ATOM 1460 C C . LEU A 1 185 ? 0.712 -11.148 -9.726 1.00 94.06 185 LEU A C 1
ATOM 1462 O O . LEU A 1 185 ? 0.955 -12.274 -9.290 1.00 94.06 185 LEU A O 1
ATOM 1466 N N . CYS A 1 186 ? -0.470 -10.555 -9.541 1.00 94.75 186 CYS A N 1
ATOM 1467 C CA . CYS A 1 186 ? -1.570 -11.182 -8.810 1.00 94.75 186 CYS A CA 1
ATOM 1468 C C . CYS A 1 186 ? -1.984 -12.505 -9.465 1.00 94.75 186 CYS A C 1
ATOM 1470 O O . CYS A 1 186 ? -2.177 -13.508 -8.779 1.00 94.75 186 CYS A O 1
ATOM 1472 N N . LYS A 1 187 ? -2.068 -12.533 -10.801 1.00 96.12 187 LYS A N 1
ATOM 1473 C CA . LYS A 1 187 ? -2.367 -13.746 -11.568 1.00 96.12 187 LYS A CA 1
ATOM 1474 C C . LYS A 1 187 ? -1.285 -14.812 -11.393 1.00 96.12 187 LYS A C 1
ATOM 1476 O O . LYS A 1 187 ? -1.628 -15.978 -11.222 1.00 96.12 187 LYS A O 1
ATOM 1481 N N . HIS A 1 188 ? -0.008 -14.430 -11.419 1.00 95.19 188 HIS A N 1
ATOM 1482 C CA . HIS A 1 188 ? 1.116 -15.351 -11.239 1.00 95.19 188 HIS A CA 1
ATOM 1483 C C . HIS A 1 188 ? 1.059 -16.076 -9.889 1.00 95.19 188 HIS A C 1
ATOM 1485 O O . HIS A 1 188 ? 1.213 -17.295 -9.838 1.00 95.19 188 HIS A O 1
ATOM 1491 N N . PHE A 1 189 ? 0.759 -15.351 -8.809 1.00 91.75 189 PHE A N 1
ATOM 1492 C CA . PHE A 1 189 ? 0.637 -15.927 -7.467 1.00 91.75 189 PHE A CA 1
ATOM 1493 C C . PHE A 1 189 ? -0.756 -16.475 -7.132 1.00 91.75 189 PHE A C 1
ATOM 1495 O O . PHE A 1 189 ? -0.995 -16.893 -5.999 1.00 91.75 189 PHE A O 1
ATOM 1502 N N . ASN A 1 190 ? -1.674 -16.495 -8.104 1.00 93.50 190 ASN A N 1
ATOM 1503 C CA . ASN A 1 190 ? -3.056 -16.931 -7.923 1.00 93.50 190 ASN A CA 1
ATOM 1504 C C . ASN A 1 190 ? -3.786 -16.174 -6.789 1.00 93.50 190 ASN A C 1
ATOM 1506 O O . ASN A 1 190 ? -4.583 -16.750 -6.047 1.00 93.50 190 ASN A O 1
ATOM 1510 N N . TRP A 1 191 ? -3.507 -14.876 -6.637 1.00 92.69 191 TRP A N 1
ATOM 1511 C CA . TRP A 1 191 ? -4.226 -14.010 -5.705 1.00 92.69 191 TRP A CA 1
ATOM 1512 C C . TRP A 1 191 ? -5.571 -13.600 -6.297 1.00 92.69 191 TRP A C 1
ATOM 1514 O O . TRP A 1 191 ? -5.661 -13.136 -7.437 1.00 92.69 191 TRP A O 1
ATOM 1524 N N . LYS A 1 192 ? -6.636 -13.744 -5.506 1.00 94.69 192 LYS A N 1
ATOM 1525 C CA . LYS A 1 192 ? -7.985 -13.358 -5.917 1.00 94.69 192 LYS A CA 1
ATOM 1526 C C . LYS A 1 192 ? -8.137 -11.841 -5.823 1.00 94.69 192 LYS A C 1
ATOM 1528 O O . LYS A 1 192 ? -8.361 -11.295 -4.745 1.00 94.69 192 LYS A O 1
ATOM 1533 N N . VAL A 1 193 ? -8.059 -11.172 -6.968 1.00 96.31 193 VAL A N 1
ATOM 1534 C CA . VAL A 1 193 ? -8.386 -9.747 -7.093 1.00 96.31 193 VAL A CA 1
ATOM 1535 C C . VAL A 1 193 ? -9.906 -9.591 -7.062 1.00 96.31 193 VAL A C 1
ATOM 1537 O O . VAL A 1 193 ? -10.609 -10.177 -7.884 1.00 96.31 193 VAL A O 1
ATOM 1540 N N . VAL A 1 194 ? -10.418 -8.820 -6.105 1.00 96.44 194 VAL A N 1
ATOM 1541 C CA . VAL A 1 194 ? -11.865 -8.595 -5.922 1.00 96.44 194 VAL A CA 1
ATOM 1542 C C . VAL A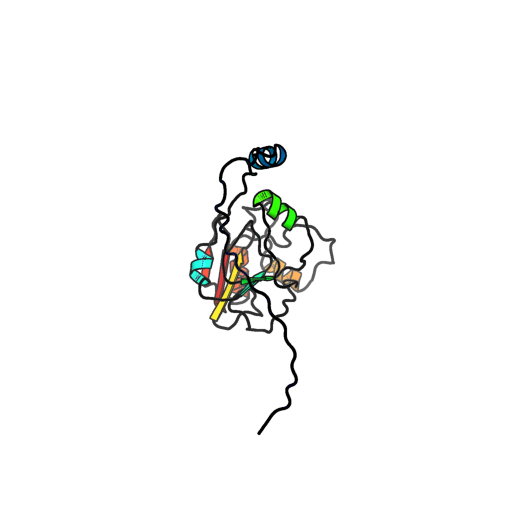 1 194 ? -12.303 -7.200 -6.346 1.00 96.44 194 VAL A C 1
ATOM 1544 O O . VAL A 1 194 ? -13.462 -7.017 -6.707 1.00 96.44 194 VAL A O 1
ATOM 1547 N N . ALA A 1 195 ? -11.383 -6.234 -6.347 1.00 96.25 195 ALA A N 1
ATOM 1548 C CA . ALA A 1 195 ? -11.616 -4.903 -6.882 1.00 96.25 195 ALA A CA 1
ATOM 1549 C C . ALA A 1 195 ? -10.309 -4.257 -7.355 1.00 96.25 195 ALA A C 1
ATOM 1551 O O . ALA A 1 195 ? -9.233 -4.511 -6.809 1.00 96.25 195 ALA A O 1
ATOM 1552 N N . VAL A 1 196 ? -10.433 -3.396 -8.362 1.00 96.00 196 VAL A N 1
ATOM 1553 C CA . VAL A 1 196 ? -9.359 -2.557 -8.901 1.00 96.00 196 VAL A CA 1
ATOM 1554 C C . VAL A 1 196 ? -9.945 -1.176 -9.145 1.00 96.00 196 VAL A C 1
ATOM 1556 O O . VAL A 1 196 ? -11.021 -1.060 -9.735 1.00 96.00 196 VAL A O 1
ATOM 1559 N N . GLN A 1 197 ? -9.238 -0.138 -8.716 1.00 94.00 197 GLN A N 1
ATOM 1560 C CA . GLN A 1 197 ? -9.566 1.246 -9.020 1.00 94.00 197 GLN A CA 1
ATOM 1561 C C . GLN A 1 197 ? -8.344 1.916 -9.637 1.00 94.00 197 GLN A C 1
ATOM 1563 O O . GLN A 1 197 ? -7.411 2.279 -8.928 1.00 94.00 197 GLN A O 1
ATOM 1568 N N . ASP A 1 198 ? -8.380 2.096 -10.957 1.00 93.44 198 ASP A N 1
ATOM 1569 C CA . ASP A 1 198 ? -7.325 2.770 -11.708 1.00 93.44 198 ASP A CA 1
ATOM 1570 C C . ASP A 1 198 ? -7.744 4.180 -12.127 1.00 93.44 198 ASP A C 1
ATOM 1572 O O . ASP A 1 198 ? -8.063 4.456 -13.284 1.00 93.44 198 ASP A O 1
ATOM 1576 N N . VAL A 1 199 ? -7.789 5.078 -11.148 1.00 87.69 199 VAL A N 1
ATOM 1577 C CA . VAL A 1 199 ? -8.056 6.498 -11.374 1.00 87.69 199 VAL A CA 1
ATOM 1578 C C . VAL A 1 199 ? -7.095 7.342 -10.539 1.00 87.69 199 VAL A C 1
ATOM 1580 O O . VAL A 1 199 ? -6.493 6.864 -9.576 1.00 87.69 199 VAL A O 1
ATOM 1583 N N . ASP A 1 200 ? -6.936 8.606 -10.918 1.00 81.12 200 ASP A N 1
ATOM 1584 C CA . ASP A 1 200 ? -6.055 9.562 -10.239 1.00 81.12 200 ASP A CA 1
ATOM 1585 C C . ASP A 1 200 ? -6.747 10.225 -9.029 1.00 81.12 200 ASP A C 1
ATOM 1587 O O . ASP A 1 200 ? -6.806 11.445 -8.906 1.00 81.12 200 ASP A O 1
ATOM 1591 N N . ASP A 1 201 ? -7.356 9.404 -8.167 1.00 74.69 201 ASP A N 1
ATOM 1592 C CA . ASP A 1 201 ? -7.817 9.811 -6.833 1.00 74.69 201 ASP A CA 1
ATOM 1593 C C . ASP A 1 201 ? -6.999 9.098 -5.746 1.00 74.69 201 ASP A C 1
ATOM 1595 O O . ASP A 1 201 ? -6.473 9.757 -4.850 1.00 74.69 201 ASP A O 1
ATOM 1599 N N . LYS A 1 202 ? -6.848 7.774 -5.886 1.00 68.75 202 LYS A N 1
ATOM 1600 C CA . LYS A 1 202 ? -5.986 6.813 -5.192 1.00 68.75 202 LYS A CA 1
ATOM 1601 C C . LYS A 1 202 ? -5.915 5.559 -6.085 1.00 68.75 202 LYS A C 1
ATOM 1603 O O . LYS A 1 202 ? -6.898 4.826 -6.167 1.00 68.75 202 LYS A O 1
ATOM 1608 N N . LEU A 1 203 ? -4.785 5.271 -6.744 1.00 65.75 203 LEU A N 1
ATOM 1609 C CA . LEU A 1 203 ? -4.641 3.983 -7.448 1.00 65.75 203 LEU A CA 1
ATOM 1610 C C . LEU A 1 203 ? -4.631 2.863 -6.407 1.00 65.75 203 LEU A C 1
ATOM 1612 O O . LEU A 1 203 ? -3.672 2.766 -5.646 1.00 65.75 203 LEU A O 1
ATOM 1616 N N . ALA A 1 204 ? -5.673 2.033 -6.374 1.00 67.88 204 ALA A N 1
ATOM 1617 C CA . ALA A 1 204 ? -5.843 1.004 -5.356 1.00 67.88 204 ALA A CA 1
ATOM 1618 C C . ALA A 1 204 ? -6.236 -0.362 -5.934 1.00 67.88 204 ALA A C 1
ATOM 1620 O O . ALA A 1 204 ? -7.003 -0.465 -6.895 1.00 67.88 204 ALA A O 1
ATOM 1621 N N . ILE A 1 205 ? -5.735 -1.426 -5.308 1.00 68.44 205 ILE A N 1
ATOM 1622 C CA . ILE A 1 205 ? -6.033 -2.824 -5.629 1.00 68.44 205 ILE A CA 1
ATOM 1623 C C . ILE A 1 205 ? -6.445 -3.535 -4.343 1.00 68.44 205 ILE A C 1
ATOM 1625 O O . ILE A 1 205 ? -5.748 -3.447 -3.333 1.00 68.44 205 ILE A O 1
ATOM 1629 N N . ALA A 1 206 ? -7.564 -4.261 -4.392 1.00 68.06 206 ALA A N 1
ATOM 1630 C CA . ALA A 1 206 ? -8.039 -5.085 -3.289 1.00 68.06 206 ALA A CA 1
ATOM 1631 C C . ALA A 1 206 ? -7.975 -6.573 -3.657 1.00 68.06 206 ALA A C 1
ATOM 1633 O O . ALA A 1 206 ? -8.571 -7.021 -4.645 1.00 68.06 206 ALA A O 1
ATOM 1634 N N . LEU A 1 207 ? -7.279 -7.346 -2.830 1.00 75.31 207 LEU A N 1
ATOM 1635 C CA . LEU A 1 207 ? -7.194 -8.802 -2.886 1.00 75.31 207 LEU A CA 1
ATOM 1636 C C . LEU A 1 207 ? -8.003 -9.391 -1.732 1.00 75.31 207 LEU A C 1
ATOM 1638 O O . LEU A 1 207 ? -8.073 -8.784 -0.669 1.00 75.31 207 LEU A O 1
ATOM 1642 N N . GLN A 1 208 ? -8.580 -10.572 -1.916 1.00 80.12 208 GLN A N 1
ATOM 1643 C CA . GLN A 1 208 ? -9.222 -11.330 -0.840 1.00 80.12 208 GLN A CA 1
ATOM 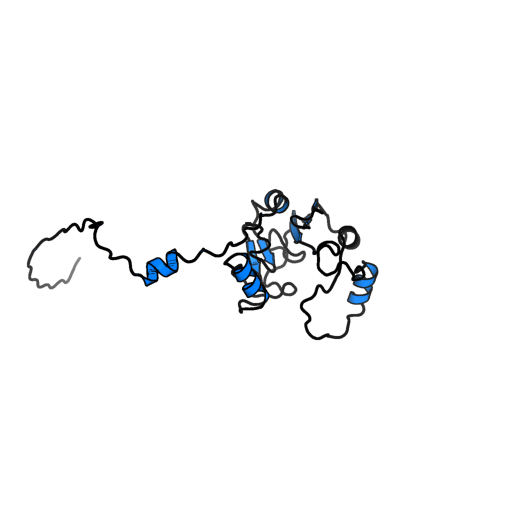1644 C C . GLN A 1 208 ? -8.543 -12.691 -0.704 1.00 80.12 208 GLN A C 1
ATOM 1646 O O . GLN A 1 208 ? -8.315 -13.356 -1.717 1.00 80.12 208 GLN A O 1
ATOM 1651 N N . LEU A 1 209 ? -8.219 -13.092 0.526 1.00 71.81 209 LEU A N 1
ATOM 1652 C CA . LEU A 1 209 ? -7.531 -14.357 0.822 1.00 71.81 209 LEU A CA 1
ATOM 1653 C C . LEU A 1 209 ? -8.478 -15.464 1.268 1.00 71.81 209 LEU A C 1
ATOM 1655 O O . LEU A 1 209 ? -9.579 -15.143 1.763 1.00 71.81 209 LEU A O 1
#

Sequence (209 aa):
MDDFSVSNSVLLSSNNSLNNSVNSSLLASDPVVDLIMSTPKPNYIIYNESKLAHQLLDNLTGIEIGASSHNPFGLNALNVDYTEEDNIFKANQITHTGTFKKVDIIASGDKLPFPNCSQDYEWLRVVKPGGYVFIVVPHKERTFDVARNRTTLAELIERHEHPNPPVPYVPAHYSVWITEDFLELCKHFNWKVVAVQDVDDKLAIALQL

Foldseek 3Di:
DDDDDDDDDDDDDDDDDDDDDPPPDDPPPDVVNVVVVPPPDPPADQADADPVCCVAAQVFEEADEPAWSNHHNPHNHQYEYQDQDDDPRQVVRCVRHVGTDGHRHHDDPVGDPAQACCGLEDDNRNHHAQHKHKDQDDACCLDPNVPPDACAPVNVVVCVVPPDDDDPDDPDDPGHDHPVRVVVVCVVVVWAWPDFDPDVSTGMTMTGD

Organism: NCBI:txid166011

Secondary structure (DSSP, 8-state):
------------------------S--PPPHHHHHHHHSPPP-PPPPPP-HHHHHHHTT--EEEET--TTS----SEEEEES--S--HHHHHHHHHHS--PPPSEE--TTS-SS-TT-EEESSTTTEEEEEEEEEE--BGGGSTTTTSPP--HHHHHHHHHSPPPP----SS-SS-B-HHHHHHHHHHTT-EEEEEE-STT--EEEEE-

InterPro domains:
  IPR029063 S-adenosyl-L-methionine-dependent methyltransferase superfamily [SSF53335] (104-198)

pLDDT: mean 79.85, std 20.92, range [27.53, 96.44]

Radius of gyration: 27.78 Å; chains: 1; bounding box: 45×60×89 Å